Protein AF-A0A536EVM2-F1 (afdb_monomer_lite)

Secondary structure (DSSP, 8-state):
-----PPPTTS---EEEEE--SSSTTTT-EEEEETTT--EEEEE-TTEEEE--STTEEEEEEEETTEEEEEEEEGGGPPP-S-HHHHHHHHHHHT--EE-SSPPSEEEEEETTPPSEEEE----TT--SS-EEEEEEPPTT-SBSEEEEEEETTTTEEEEEE-TTSBTTS-TTT-EEEEEEE-TTT--EEEEEETEEEEEE-TTSSSEEEE-

Structure (mmCIF, N/CA/C/O backbone):
data_AF-A0A536EVM2-F1
#
_entry.id   AF-A0A536EVM2-F1
#
loop_
_atom_site.group_PDB
_atom_site.id
_atom_site.type_symbol
_atom_site.label_atom_id
_atom_site.label_alt_id
_atom_site.label_comp_id
_atom_site.label_asym_id
_atom_site.label_entity_id
_atom_site.label_seq_id
_atom_site.pdbx_PDB_ins_code
_atom_site.Cartn_x
_atom_site.Cartn_y
_atom_site.Cartn_z
_atom_site.occupancy
_atom_site.B_iso_or_equiv
_atom_site.auth_seq_id
_atom_site.auth_comp_id
_atom_site.auth_asym_id
_atom_site.auth_atom_id
_atom_site.pdbx_PDB_model_num
ATOM 1 N N . MET A 1 1 ? -5.312 -15.411 -2.706 1.00 24.20 1 MET A N 1
ATOM 2 C CA . MET A 1 1 ? -4.404 -14.513 -3.449 1.00 24.20 1 MET A CA 1
ATOM 3 C C . MET A 1 1 ? -5.264 -13.651 -4.355 1.00 24.20 1 MET A C 1
ATOM 5 O O . MET A 1 1 ? -6.002 -14.240 -5.141 1.00 24.20 1 MET A O 1
ATOM 9 N N . PRO A 1 2 ? -5.257 -12.314 -4.229 1.00 27.75 2 PRO A N 1
ATOM 10 C CA . PRO A 1 2 ? -5.907 -11.474 -5.228 1.00 27.75 2 PRO A CA 1
ATOM 11 C C . PRO A 1 2 ? -5.205 -11.694 -6.574 1.00 27.75 2 PRO A C 1
ATOM 13 O O . PRO A 1 2 ? -4.022 -12.038 -6.609 1.00 27.75 2 PRO A O 1
ATOM 16 N N . ARG A 1 3 ? -5.943 -11.590 -7.682 1.00 31.44 3 ARG A N 1
ATOM 17 C CA . ARG A 1 3 ? -5.390 -11.760 -9.031 1.00 31.44 3 ARG A CA 1
ATOM 18 C C . ARG A 1 3 ? -4.362 -10.656 -9.265 1.00 31.44 3 ARG A C 1
ATOM 20 O O . ARG A 1 3 ? -4.726 -9.505 -9.444 1.00 31.44 3 ARG A O 1
ATOM 27 N N . THR A 1 4 ? -3.086 -11.015 -9.226 1.00 45.38 4 THR A N 1
ATOM 28 C CA . THR A 1 4 ? -1.973 -10.075 -9.368 1.00 45.38 4 THR A CA 1
ATOM 29 C C . THR A 1 4 ? -1.560 -9.860 -10.814 1.00 45.38 4 THR A C 1
ATOM 31 O O . THR A 1 4 ? -0.578 -9.180 -11.030 1.00 45.38 4 THR A O 1
ATOM 34 N N . THR A 1 5 ? -2.219 -10.419 -11.829 1.00 49.16 5 THR A N 1
ATOM 35 C CA . THR A 1 5 ? -1.757 -10.238 -13.213 1.00 49.16 5 THR A CA 1
ATOM 36 C C . THR A 1 5 ? -2.245 -8.892 -13.755 1.00 49.16 5 THR A C 1
ATOM 38 O O . THR A 1 5 ? -3.433 -8.795 -14.067 1.00 49.16 5 THR A O 1
ATOM 41 N N . PRO A 1 6 ? -1.391 -7.854 -13.887 1.00 52.47 6 PRO A N 1
ATOM 42 C CA . PRO A 1 6 ? -1.766 -6.687 -14.668 1.00 52.47 6 PRO A CA 1
ATOM 43 C C . PRO A 1 6 ? -2.029 -7.145 -16.102 1.00 52.47 6 PRO A C 1
ATOM 45 O O . PRO A 1 6 ? -1.232 -7.879 -16.694 1.00 52.47 6 PRO A O 1
ATOM 48 N N . VAL A 1 7 ? -3.184 -6.759 -16.629 1.00 50.16 7 VAL A N 1
ATOM 49 C CA . VAL A 1 7 ? -3.554 -7.007 -18.020 1.00 50.16 7 VAL A CA 1
ATOM 50 C C . VAL A 1 7 ? -3.157 -5.764 -18.800 1.00 50.16 7 VAL A C 1
ATOM 52 O O . VAL A 1 7 ? -3.597 -4.667 -18.465 1.00 50.16 7 VAL A O 1
ATOM 55 N N . ASP A 1 8 ? -2.309 -5.935 -19.813 1.00 57.41 8 ASP A N 1
ATOM 56 C CA . ASP A 1 8 ? -2.056 -4.898 -20.810 1.00 57.41 8 ASP A CA 1
ATOM 57 C C . ASP A 1 8 ? -3.400 -4.478 -21.438 1.00 57.41 8 ASP A C 1
ATOM 59 O O . ASP A 1 8 ? -4.085 -5.336 -22.004 1.00 57.41 8 ASP A O 1
ATOM 63 N N . PRO A 1 9 ? -3.799 -3.196 -21.377 1.00 49.09 9 PRO A N 1
ATOM 64 C CA . PRO A 1 9 ? -5.056 -2.734 -21.955 1.00 49.09 9 PRO A CA 1
ATOM 65 C C . PRO A 1 9 ? -5.056 -2.856 -23.489 1.00 49.09 9 PRO A C 1
ATOM 67 O O . PRO A 1 9 ? -6.119 -2.839 -24.106 1.00 49.09 9 PRO A O 1
ATOM 70 N N . THR A 1 10 ? -3.883 -3.040 -24.109 1.00 53.16 10 THR A N 1
ATOM 71 C CA . THR A 1 10 ? -3.726 -3.337 -25.540 1.00 53.16 10 THR A CA 1
ATOM 72 C C . THR A 1 10 ? -3.745 -4.838 -25.864 1.00 53.16 10 THR A C 1
ATOM 74 O O . THR A 1 10 ? -3.869 -5.205 -27.031 1.00 53.16 10 THR A O 1
ATOM 77 N N . GLY A 1 11 ? -3.647 -5.713 -24.854 1.00 58.91 11 GLY A N 1
ATOM 78 C CA . GLY A 1 11 ? -3.666 -7.172 -24.998 1.00 58.91 11 GLY A CA 1
ATOM 79 C C . GLY A 1 11 ? -2.405 -7.807 -25.603 1.00 58.91 11 GLY A C 1
ATOM 80 O O . GLY A 1 11 ? -2.424 -9.007 -25.873 1.00 58.91 11 GLY A O 1
ATOM 81 N N . ASN A 1 12 ? -1.322 -7.048 -25.818 1.00 64.19 12 ASN A N 1
ATOM 82 C CA . ASN A 1 12 ? -0.149 -7.506 -26.576 1.00 64.19 12 ASN A CA 1
ATOM 83 C C . ASN A 1 12 ? 1.064 -7.904 -25.717 1.00 64.19 12 ASN A C 1
ATOM 85 O O . ASN A 1 12 ? 1.911 -8.661 -26.194 1.00 64.19 12 ASN A O 1
ATOM 89 N N . ARG A 1 13 ? 1.171 -7.438 -24.468 1.00 73.88 13 ARG A N 1
ATOM 90 C CA . ARG A 1 13 ? 2.212 -7.855 -23.511 1.00 73.88 13 ARG A CA 1
ATOM 91 C C . ARG A 1 13 ? 1.618 -8.663 -22.366 1.00 73.88 13 ARG A C 1
ATOM 93 O O . ARG A 1 13 ? 0.641 -8.272 -21.731 1.00 73.88 13 ARG A O 1
ATOM 100 N N . LEU A 1 14 ? 2.259 -9.792 -22.072 1.00 81.00 14 LEU A N 1
ATOM 101 C CA . LEU A 1 14 ? 1.994 -10.581 -20.874 1.00 81.00 14 LEU A CA 1
ATOM 102 C C . LEU A 1 14 ? 3.044 -10.253 -19.820 1.00 81.00 14 LEU A C 1
ATOM 104 O O . LEU A 1 14 ? 4.237 -10.222 -20.119 1.00 81.00 14 LEU A O 1
ATOM 108 N N . PHE A 1 15 ? 2.606 -10.076 -18.578 1.00 83.81 15 PHE A N 1
ATOM 109 C CA . PHE A 1 15 ? 3.492 -9.788 -17.456 1.00 83.81 15 PHE A CA 1
ATOM 110 C C . PHE A 1 15 ? 3.462 -10.909 -16.422 1.00 83.81 15 PHE A C 1
ATOM 112 O O . PHE A 1 15 ? 2.472 -11.636 -16.290 1.00 83.81 15 PHE A O 1
ATOM 119 N N . ARG A 1 16 ? 4.555 -11.074 -15.677 1.00 86.19 16 ARG A N 1
ATOM 120 C CA . ARG A 1 16 ? 4.623 -11.997 -14.538 1.00 86.19 16 ARG A CA 1
ATOM 121 C C . ARG A 1 16 ? 5.216 -11.306 -13.322 1.00 86.19 16 ARG A C 1
ATOM 123 O O . ARG A 1 16 ? 6.192 -10.572 -13.440 1.00 86.19 16 ARG A O 1
ATOM 130 N N . TRP A 1 17 ? 4.652 -11.595 -12.153 1.00 88.19 17 TRP A N 1
ATOM 131 C CA . TRP A 1 17 ? 5.298 -11.261 -10.891 1.00 88.19 17 TRP A CA 1
ATOM 132 C C . TRP A 1 17 ? 6.259 -12.369 -10.487 1.00 88.19 17 TRP A C 1
ATOM 134 O O . TRP A 1 17 ? 5.895 -13.547 -10.509 1.00 88.19 17 TRP A O 1
ATOM 144 N N . ARG A 1 18 ? 7.469 -11.995 -10.075 1.00 89.19 18 ARG A N 1
ATOM 145 C CA . ARG A 1 18 ? 8.487 -12.930 -9.598 1.00 89.19 18 ARG A CA 1
ATOM 146 C C . ARG A 1 18 ? 9.149 -12.414 -8.331 1.00 89.19 18 ARG A C 1
ATOM 148 O O . ARG A 1 18 ? 9.599 -11.278 -8.275 1.00 89.19 18 ARG A O 1
ATOM 155 N N . PHE A 1 19 ? 9.274 -13.276 -7.327 1.00 89.94 19 PHE A N 1
ATOM 156 C CA . PHE A 1 19 ? 10.126 -12.999 -6.174 1.00 89.94 19 PHE A CA 1
ATOM 157 C C . PHE A 1 19 ? 11.589 -13.312 -6.511 1.00 89.94 19 PHE A C 1
ATOM 159 O O . PHE A 1 19 ? 11.898 -14.401 -7.001 1.00 89.94 19 PHE A O 1
ATOM 166 N N . SER A 1 20 ? 12.498 -12.374 -6.250 1.00 89.38 20 SER A N 1
ATOM 167 C CA . SER A 1 20 ? 13.919 -12.504 -6.594 1.00 89.38 20 SER A CA 1
ATOM 168 C C . SER A 1 20 ? 14.711 -13.443 -5.672 1.00 89.38 20 SER A C 1
ATOM 170 O O . SER A 1 20 ? 15.848 -13.791 -5.987 1.00 89.38 20 SER A O 1
ATOM 172 N N . GLY A 1 21 ? 14.116 -13.893 -4.562 1.00 88.56 21 GLY A N 1
ATOM 173 C CA . GLY A 1 21 ? 14.746 -14.792 -3.593 1.00 88.56 21 GLY A CA 1
ATOM 174 C C . GLY A 1 21 ? 15.403 -14.064 -2.416 1.00 88.56 21 GLY A C 1
ATOM 175 O O . GLY A 1 21 ? 15.375 -12.844 -2.315 1.00 88.56 21 GLY A O 1
ATOM 176 N N . ALA A 1 22 ? 15.998 -14.829 -1.497 1.00 87.75 22 ALA A N 1
ATOM 177 C CA . ALA A 1 22 ? 16.531 -14.329 -0.219 1.00 87.75 22 ALA A CA 1
ATOM 178 C C . ALA A 1 22 ? 18.061 -14.110 -0.201 1.00 87.75 22 ALA A C 1
ATOM 180 O O . ALA A 1 22 ? 18.635 -13.816 0.848 1.00 87.75 22 ALA A O 1
ATOM 181 N N . LYS A 1 23 ? 18.747 -14.312 -1.334 1.00 86.75 23 LYS A N 1
ATOM 182 C CA . LYS A 1 23 ? 20.211 -14.205 -1.454 1.00 86.75 23 LYS A CA 1
ATOM 183 C C . LYS A 1 23 ? 20.601 -13.449 -2.721 1.00 86.75 23 LYS A C 1
ATOM 185 O O . LYS A 1 23 ? 19.897 -13.526 -3.721 1.00 86.75 23 LYS A O 1
ATOM 190 N N . GLY A 1 24 ? 21.750 -12.780 -2.676 1.00 89.31 24 GLY A N 1
ATOM 191 C CA . GLY A 1 24 ? 22.296 -12.022 -3.802 1.00 89.31 24 GLY A CA 1
ATOM 192 C C . GLY A 1 24 ? 21.910 -10.537 -3.794 1.00 89.31 24 GLY A C 1
ATOM 193 O O . GLY A 1 24 ? 21.119 -10.103 -2.948 1.00 89.31 24 GLY A O 1
ATOM 194 N N . PRO A 1 25 ? 22.477 -9.755 -4.727 1.00 85.00 25 PRO A N 1
ATOM 195 C CA . PRO A 1 25 ? 22.387 -8.292 -4.724 1.00 85.00 25 PRO A CA 1
ATOM 196 C C . PRO A 1 25 ? 20.951 -7.773 -4.871 1.00 85.00 25 PRO A C 1
ATOM 198 O O . PRO A 1 25 ? 20.563 -6.806 -4.216 1.00 85.00 25 PRO A O 1
ATOM 201 N N . VAL A 1 26 ? 20.126 -8.478 -5.647 1.00 89.81 26 VAL A N 1
ATOM 202 C CA . VAL A 1 26 ? 18.722 -8.130 -5.922 1.00 89.81 26 VAL A CA 1
ATOM 203 C C . VAL A 1 26 ? 17.721 -8.874 -5.035 1.00 89.81 26 VAL A C 1
ATOM 205 O O . VAL A 1 26 ? 16.545 -8.948 -5.377 1.00 89.81 26 VAL A O 1
ATOM 208 N N . SER A 1 27 ? 18.163 -9.468 -3.923 1.00 89.12 27 SER A N 1
ATOM 209 C CA . SER A 1 27 ? 17.291 -10.228 -3.016 1.00 89.12 27 SER A CA 1
ATOM 210 C C . SER A 1 27 ? 16.166 -9.386 -2.403 1.00 89.12 27 SER A C 1
ATOM 212 O O . SER A 1 27 ? 16.278 -8.167 -2.270 1.00 89.12 27 SER A O 1
ATOM 214 N N . TYR A 1 28 ? 15.089 -10.070 -2.013 1.00 87.31 28 TYR A N 1
ATOM 215 C CA . TYR A 1 28 ? 13.889 -9.520 -1.375 1.00 87.31 28 TYR A CA 1
ATOM 216 C C . TYR A 1 28 ? 13.100 -8.520 -2.227 1.00 87.31 28 TYR A C 1
ATOM 218 O O . TYR A 1 28 ? 12.371 -7.690 -1.687 1.00 87.31 28 TYR A O 1
ATOM 226 N N . LEU A 1 29 ? 13.216 -8.619 -3.552 1.00 91.69 29 LEU A N 1
ATOM 227 C CA . LEU A 1 29 ? 12.418 -7.838 -4.487 1.00 91.69 29 LEU A CA 1
ATOM 228 C C . LEU A 1 29 ? 11.272 -8.675 -5.052 1.00 91.69 29 LEU A C 1
ATOM 230 O O . LEU A 1 29 ? 11.437 -9.858 -5.366 1.00 91.69 29 LEU A O 1
ATOM 234 N N . VAL A 1 30 ? 10.121 -8.035 -5.235 1.00 91.06 30 VAL A N 1
ATOM 235 C CA . VAL A 1 30 ? 9.031 -8.551 -6.067 1.00 91.06 30 VAL A CA 1
ATOM 236 C C . VAL A 1 30 ? 9.074 -7.800 -7.392 1.00 91.06 30 VAL A C 1
ATOM 238 O O . VAL A 1 30 ? 8.905 -6.586 -7.424 1.00 91.06 30 VAL A O 1
ATOM 241 N N . LEU A 1 31 ? 9.352 -8.512 -8.477 1.00 91.69 31 LEU A N 1
ATOM 242 C CA . LEU A 1 31 ? 9.599 -7.958 -9.804 1.00 91.69 31 LEU A CA 1
ATOM 243 C C . LEU A 1 31 ? 8.370 -8.143 -10.686 1.00 91.69 31 LEU A C 1
ATOM 245 O O . LEU A 1 31 ? 7.809 -9.238 -10.702 1.00 91.69 31 LEU A O 1
ATOM 249 N N . LEU A 1 32 ? 8.003 -7.119 -11.449 1.00 91.56 32 LEU A N 1
ATOM 250 C CA . LEU A 1 32 ? 7.132 -7.251 -12.610 1.00 91.56 32 LEU A CA 1
ATOM 251 C C . LEU A 1 32 ? 8.016 -7.386 -13.850 1.00 91.56 32 LEU A C 1
ATOM 253 O O . LEU A 1 32 ? 8.766 -6.470 -14.198 1.00 91.56 32 LEU A O 1
ATOM 257 N N . GLU A 1 33 ? 7.922 -8.533 -14.506 1.00 91.12 33 GLU A N 1
ATOM 258 C CA . GLU A 1 33 ? 8.693 -8.852 -15.703 1.00 91.12 33 GLU A CA 1
ATOM 259 C C . GLU A 1 33 ? 7.777 -8.944 -16.919 1.00 91.12 33 GLU A C 1
ATOM 261 O O . GLU A 1 33 ? 6.661 -9.466 -16.838 1.00 91.12 33 GLU A O 1
ATOM 266 N N . ASP A 1 34 ? 8.275 -8.479 -18.059 1.00 89.31 34 ASP A N 1
ATOM 267 C CA . ASP A 1 34 ? 7.713 -8.814 -19.363 1.00 89.31 34 ASP A CA 1
ATOM 268 C C . ASP A 1 34 ? 7.980 -10.294 -19.657 1.00 89.31 34 ASP A C 1
ATOM 270 O O . ASP A 1 34 ? 9.129 -10.727 -19.659 1.00 89.31 34 ASP A O 1
ATOM 274 N N . GLN A 1 35 ? 6.944 -11.092 -19.913 1.00 86.69 35 GLN A N 1
ATOM 275 C CA . GLN A 1 35 ? 7.122 -12.522 -20.176 1.00 86.69 35 GLN A CA 1
ATOM 276 C C . GLN A 1 35 ? 7.848 -12.809 -21.495 1.00 86.69 35 GLN A C 1
ATOM 278 O O . GLN A 1 35 ? 8.456 -13.867 -21.623 1.00 86.69 35 GLN A O 1
ATOM 283 N N . SER A 1 36 ? 7.776 -11.906 -22.477 1.00 86.25 36 SER A N 1
ATOM 284 C CA . SER A 1 36 ? 8.365 -12.119 -23.804 1.00 86.25 36 SER A CA 1
ATOM 285 C C . SER A 1 36 ? 9.874 -11.875 -23.827 1.00 86.25 36 SER A C 1
ATOM 287 O O . SER A 1 36 ? 10.609 -12.622 -24.469 1.00 86.25 36 SER A O 1
ATOM 289 N N . SER A 1 37 ? 10.336 -10.842 -23.120 1.00 88.81 37 SER A N 1
ATOM 290 C CA . SER A 1 37 ? 11.749 -10.446 -23.063 1.00 88.81 37 SER A CA 1
ATOM 291 C C . SER A 1 37 ? 12.439 -10.836 -21.757 1.00 88.81 37 SER A C 1
ATOM 293 O O . SER A 1 37 ? 13.653 -10.702 -21.651 1.00 88.81 37 SER A O 1
ATOM 295 N N . GLU A 1 38 ? 11.673 -11.277 -20.756 1.00 88.31 38 GLU A N 1
ATOM 296 C CA . GLU A 1 38 ? 12.102 -11.486 -19.366 1.00 88.31 38 GLU A CA 1
ATOM 297 C C . GLU A 1 38 ? 12.688 -10.237 -18.686 1.00 88.31 38 GLU A C 1
ATOM 299 O O . GLU A 1 38 ? 13.244 -10.320 -17.590 1.00 88.31 38 GLU A O 1
ATOM 304 N N . ALA A 1 39 ? 12.537 -9.062 -19.301 1.00 91.31 39 ALA A N 1
ATOM 305 C CA . ALA A 1 39 ? 13.027 -7.811 -18.752 1.00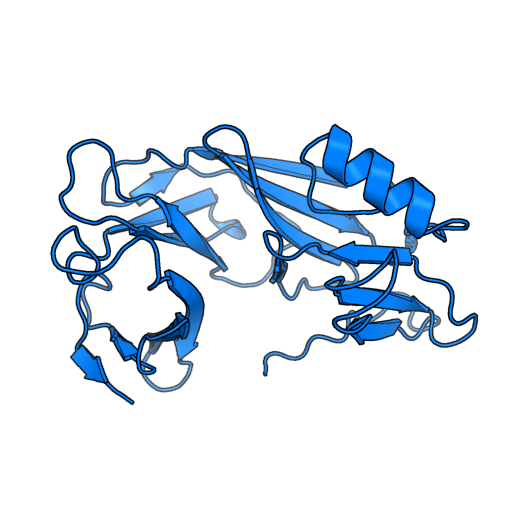 91.31 39 ALA A CA 1
ATOM 306 C C . ALA A 1 39 ? 12.218 -7.413 -17.512 1.00 91.31 39 ALA A C 1
ATOM 308 O O . ALA A 1 39 ? 10.985 -7.364 -17.548 1.00 91.31 39 ALA A O 1
ATOM 309 N N . ALA A 1 40 ? 12.914 -7.066 -16.429 1.00 93.50 40 ALA A N 1
ATOM 310 C CA . ALA A 1 40 ? 12.291 -6.437 -15.274 1.00 93.50 40 ALA A CA 1
ATOM 311 C C . ALA A 1 40 ? 11.922 -4.992 -15.620 1.00 93.50 40 ALA A C 1
ATOM 313 O O . ALA A 1 40 ? 12.772 -4.209 -16.037 1.00 93.50 40 ALA A O 1
ATOM 314 N N . LEU A 1 41 ? 10.653 -4.639 -15.448 1.00 93.62 41 LEU A N 1
ATOM 315 C CA . LEU A 1 41 ? 10.127 -3.305 -15.762 1.00 93.62 41 LEU A CA 1
ATOM 316 C C . LEU A 1 41 ? 9.844 -2.486 -14.499 1.00 93.62 41 LEU A C 1
ATOM 318 O O . LEU A 1 41 ? 9.771 -1.256 -14.515 1.00 93.62 41 LEU A O 1
ATOM 322 N N . TYR A 1 42 ? 9.633 -3.198 -13.397 1.00 93.69 42 TYR A N 1
ATOM 323 C CA . TYR A 1 42 ? 9.215 -2.639 -12.128 1.00 93.69 42 TYR A CA 1
ATOM 324 C C . TYR A 1 42 ? 9.622 -3.581 -11.004 1.00 93.69 42 TYR A C 1
ATOM 326 O O . TYR A 1 42 ? 9.586 -4.802 -11.172 1.00 93.69 42 TYR A O 1
ATOM 334 N N . ALA A 1 43 ? 9.982 -3.039 -9.849 1.00 93.50 43 ALA A N 1
ATOM 335 C CA . ALA A 1 43 ? 10.281 -3.837 -8.676 1.00 93.50 43 ALA A CA 1
ATOM 336 C C . ALA A 1 43 ? 9.813 -3.159 -7.387 1.00 93.50 43 ALA A C 1
ATOM 338 O O . ALA A 1 43 ? 9.864 -1.941 -7.247 1.00 93.50 43 ALA A O 1
ATOM 339 N N . LEU A 1 44 ? 9.361 -3.973 -6.441 1.00 92.62 44 LEU A N 1
ATOM 340 C CA . LEU A 1 44 ? 8.927 -3.562 -5.112 1.00 92.62 44 LEU A CA 1
ATOM 341 C C . LEU A 1 44 ? 9.904 -4.103 -4.073 1.00 92.62 44 LEU A C 1
ATOM 343 O O . LEU A 1 44 ? 10.188 -5.305 -4.049 1.00 92.62 44 LEU A O 1
ATOM 347 N N . ALA A 1 45 ? 10.389 -3.223 -3.203 1.00 89.62 45 ALA A N 1
ATOM 348 C CA . ALA A 1 45 ? 11.075 -3.599 -1.975 1.00 89.62 45 ALA A CA 1
ATOM 349 C C . ALA A 1 45 ? 10.068 -3.962 -0.865 1.00 89.62 45 ALA A C 1
ATOM 351 O O . ALA A 1 45 ? 8.880 -3.670 -0.958 1.00 89.62 45 ALA A O 1
ATOM 352 N N . TYR A 1 46 ? 10.559 -4.559 0.223 1.00 71.44 46 TYR A N 1
ATOM 353 C CA . TYR A 1 46 ? 9.759 -5.145 1.314 1.00 71.44 46 TYR A CA 1
ATOM 354 C C . TYR A 1 46 ? 8.801 -4.193 2.062 1.00 71.44 46 TYR A C 1
ATOM 356 O O . TYR A 1 46 ? 7.980 -4.665 2.842 1.00 71.44 46 TYR A O 1
ATOM 364 N N . VAL A 1 47 ? 8.906 -2.876 1.858 1.00 77.56 47 VAL A N 1
ATOM 365 C CA . VAL A 1 47 ? 8.019 -1.859 2.464 1.00 77.56 47 VAL A CA 1
ATOM 366 C C . VAL A 1 47 ? 7.044 -1.236 1.465 1.00 77.56 47 VAL A C 1
ATOM 368 O O . VAL A 1 47 ? 6.404 -0.229 1.772 1.00 77.56 47 VAL A O 1
ATOM 371 N N . ALA A 1 48 ? 6.965 -1.801 0.261 1.00 85.06 48 ALA A N 1
ATOM 372 C CA . ALA A 1 48 ? 6.001 -1.418 -0.747 1.00 85.06 48 ALA A CA 1
ATOM 373 C C . ALA A 1 48 ? 5.139 -2.605 -1.143 1.00 85.06 48 ALA A C 1
ATOM 375 O O . ALA A 1 48 ? 5.566 -3.759 -1.184 1.00 85.06 48 ALA A O 1
ATOM 376 N N . TRP A 1 49 ? 3.914 -2.277 -1.496 1.00 80.38 49 TRP A N 1
ATOM 377 C CA . TRP A 1 49 ? 2.920 -3.216 -1.959 1.00 80.38 49 TRP A CA 1
ATOM 378 C C . TRP A 1 49 ? 2.302 -2.662 -3.228 1.00 80.38 49 TRP A C 1
ATOM 380 O O . TRP A 1 49 ? 2.298 -1.452 -3.451 1.00 80.38 49 TRP A O 1
ATOM 390 N N . SER A 1 50 ? 1.752 -3.547 -4.050 1.00 79.81 50 SER A N 1
ATOM 391 C CA . SER A 1 50 ? 0.955 -3.137 -5.194 1.00 79.81 50 SER A CA 1
ATOM 392 C C . SER A 1 50 ? -0.471 -3.639 -5.058 1.00 79.81 50 SER A C 1
ATOM 394 O O . SER A 1 50 ? -0.719 -4.758 -4.607 1.00 79.81 50 SER A O 1
ATOM 396 N N . LEU A 1 51 ? -1.395 -2.757 -5.414 1.00 70.25 51 LEU A N 1
ATOM 397 C CA . LEU A 1 51 ? -2.825 -2.994 -5.440 1.00 70.25 51 LEU A CA 1
ATOM 398 C C . LEU A 1 51 ? -3.223 -3.416 -6.855 1.00 70.25 51 LEU A C 1
ATOM 400 O O . LEU A 1 51 ? -2.605 -2.959 -7.825 1.00 70.25 51 LEU A O 1
ATOM 404 N N . PRO A 1 52 ? -4.253 -4.263 -6.999 1.00 55.06 52 PRO A N 1
ATOM 405 C CA . PRO A 1 52 ? -4.876 -4.449 -8.296 1.00 55.06 52 PRO A CA 1
ATOM 406 C C . PRO A 1 52 ? -5.394 -3.089 -8.778 1.00 55.06 52 PRO A C 1
ATOM 408 O O . PRO A 1 52 ? -6.126 -2.409 -8.068 1.00 55.06 52 PRO A O 1
ATOM 411 N N . ALA A 1 53 ? -4.979 -2.671 -9.970 1.00 61.81 53 ALA A N 1
ATOM 412 C CA . ALA A 1 53 ? -5.602 -1.550 -10.655 1.00 61.81 53 ALA A CA 1
ATOM 413 C C . ALA A 1 53 ? -6.355 -2.081 -11.871 1.00 61.81 53 ALA A C 1
ATOM 415 O O . ALA A 1 53 ? -5.989 -3.096 -12.472 1.00 61.81 53 ALA A O 1
ATOM 416 N N . THR A 1 54 ? -7.421 -1.389 -12.234 1.00 64.75 54 THR A N 1
ATOM 417 C CA . THR A 1 54 ? -8.145 -1.643 -13.475 1.00 64.75 54 THR A CA 1
ATOM 418 C C . THR A 1 54 ? -7.404 -1.030 -14.663 1.00 64.75 54 THR A C 1
ATOM 420 O O . THR A 1 54 ? -6.586 -0.135 -14.491 1.00 64.75 54 THR A O 1
ATOM 423 N N . ASP A 1 55 ? -7.685 -1.513 -15.873 1.00 69.81 55 ASP A N 1
ATOM 424 C CA . ASP A 1 55 ? -7.323 -0.843 -17.132 1.00 69.81 55 ASP A CA 1
ATOM 425 C C . ASP A 1 55 ? -5.822 -0.604 -17.397 1.00 69.81 55 ASP A C 1
ATOM 427 O O . ASP A 1 55 ? -5.457 0.382 -18.031 1.00 69.81 55 ASP A O 1
ATOM 431 N N . GLY A 1 56 ? -4.936 -1.509 -16.969 1.00 79.44 56 GLY A N 1
ATOM 432 C CA . GLY A 1 56 ? -3.519 -1.420 -17.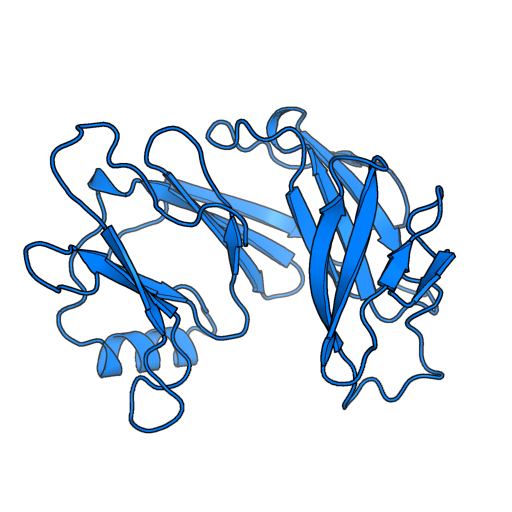347 1.00 79.44 56 GLY A CA 1
ATOM 433 C C . GLY A 1 56 ? -2.662 -0.501 -16.492 1.00 79.44 56 GLY A C 1
ATOM 434 O O . GLY A 1 56 ? -1.538 -0.183 -16.876 1.00 79.44 56 GLY A O 1
ATOM 435 N N . TYR A 1 57 ? -3.164 -0.087 -15.334 1.00 83.44 57 TYR A N 1
ATOM 436 C CA . TYR A 1 57 ? -2.383 0.670 -14.369 1.00 83.44 57 TYR A CA 1
ATOM 437 C C . TYR A 1 57 ? -1.778 -0.244 -13.302 1.00 83.44 57 TYR A C 1
ATOM 439 O O . TYR A 1 57 ? -2.250 -1.347 -13.024 1.00 83.44 57 TYR A O 1
ATOM 447 N N . LEU A 1 58 ? -0.706 0.238 -12.689 1.00 85.81 58 LEU A N 1
ATOM 448 C CA . LEU A 1 58 ? -0.088 -0.339 -11.516 1.00 85.81 58 LEU A CA 1
ATOM 449 C C . LEU A 1 58 ? -0.136 0.697 -10.406 1.00 85.81 58 LEU A C 1
ATOM 451 O O . LEU A 1 58 ? 0.480 1.758 -10.509 1.00 85.81 58 LEU A O 1
ATOM 455 N N . VAL A 1 59 ? -0.852 0.374 -9.338 1.00 85.69 59 VAL A N 1
ATOM 456 C CA . VAL A 1 59 ? -0.941 1.228 -8.158 1.00 85.69 59 VAL A CA 1
ATOM 457 C C . VAL A 1 59 ? -0.053 0.608 -7.097 1.00 85.69 59 VAL A C 1
ATOM 459 O O . VAL A 1 59 ? -0.197 -0.568 -6.763 1.00 85.69 59 VAL A O 1
ATOM 462 N N . SER A 1 60 ? 0.910 1.372 -6.599 1.00 88.25 60 SER A N 1
ATOM 463 C CA . SER A 1 60 ? 1.768 0.959 -5.493 1.00 88.25 60 SER A CA 1
ATOM 464 C C . SER A 1 60 ? 1.550 1.849 -4.295 1.00 88.25 60 SER A C 1
ATOM 466 O O . SER A 1 60 ? 1.378 3.053 -4.451 1.00 88.25 60 SER A O 1
ATOM 468 N N . TYR A 1 61 ? 1.578 1.255 -3.110 1.00 86.50 61 TYR A N 1
ATOM 469 C CA . TYR A 1 61 ? 1.526 1.980 -1.856 1.00 86.50 61 TYR A CA 1
ATOM 470 C C . TYR A 1 61 ? 2.742 1.650 -1.004 1.00 86.50 61 TYR A C 1
ATOM 472 O O . TYR A 1 61 ? 3.215 0.511 -0.960 1.00 86.50 61 TYR A O 1
ATOM 480 N N . PHE A 1 62 ? 3.241 2.661 -0.312 1.00 88.25 62 PHE A N 1
ATOM 481 C CA . PHE A 1 62 ? 4.300 2.521 0.673 1.00 88.25 62 PHE A CA 1
ATOM 482 C C . PHE A 1 62 ? 4.274 3.700 1.632 1.00 88.25 62 PHE A C 1
ATOM 484 O O . PHE A 1 62 ? 3.680 4.746 1.368 1.00 88.25 62 PHE A O 1
ATOM 491 N N . ARG A 1 63 ? 4.957 3.539 2.758 1.00 87.00 63 ARG A N 1
ATOM 492 C CA . ARG A 1 63 ? 5.089 4.600 3.744 1.00 87.00 63 ARG A CA 1
ATOM 493 C C . ARG A 1 63 ? 6.404 5.346 3.559 1.00 87.00 63 ARG A C 1
ATOM 495 O O . ARG A 1 63 ? 7.463 4.727 3.484 1.00 87.00 63 ARG A O 1
ATOM 502 N N . ALA A 1 64 ? 6.344 6.674 3.531 1.00 84.88 64 ALA A N 1
ATOM 503 C CA . ALA A 1 64 ? 7.523 7.526 3.467 1.00 84.88 64 ALA A CA 1
ATOM 504 C C . ALA A 1 64 ? 7.264 8.879 4.139 1.00 84.88 64 ALA A C 1
ATOM 506 O O . ALA A 1 64 ? 6.278 9.548 3.847 1.00 84.88 64 ALA A O 1
ATOM 507 N N . ASN A 1 65 ? 8.192 9.310 4.999 1.00 84.19 65 ASN A N 1
ATOM 508 C CA . ASN A 1 65 ? 8.243 10.667 5.560 1.00 84.19 65 ASN A CA 1
ATOM 509 C C . ASN A 1 65 ? 6.951 11.148 6.260 1.00 84.19 65 ASN A C 1
ATOM 511 O O . ASN A 1 65 ? 6.598 12.315 6.123 1.00 84.19 65 ASN A O 1
ATOM 515 N N . GLY A 1 66 ? 6.251 10.276 6.996 1.00 86.19 66 GLY A N 1
ATOM 516 C CA . GLY A 1 66 ? 4.989 10.637 7.665 1.00 86.19 66 GLY A CA 1
ATOM 517 C C . GLY A 1 66 ? 3.758 10.585 6.750 1.00 86.19 66 GLY A C 1
ATOM 518 O O . GLY A 1 66 ? 2.724 11.184 7.035 1.00 86.19 66 GLY A O 1
ATOM 519 N N . PHE A 1 67 ? 3.877 9.917 5.602 1.00 90.38 67 PHE A N 1
ATOM 520 C CA . PHE A 1 67 ? 2.786 9.768 4.652 1.00 90.38 67 PHE A CA 1
ATOM 521 C C . PHE A 1 67 ? 2.645 8.325 4.193 1.00 90.38 67 PHE A C 1
ATOM 523 O O . PHE A 1 67 ? 3.633 7.629 3.937 1.00 90.38 67 PHE A O 1
ATOM 530 N N . LEU A 1 68 ? 1.397 7.919 3.993 1.00 89.62 68 LEU A N 1
ATOM 531 C CA . LEU A 1 68 ? 1.039 6.835 3.096 1.00 89.62 68 LEU A CA 1
ATOM 532 C C . LEU A 1 68 ? 1.076 7.405 1.676 1.00 89.62 68 LEU A C 1
ATOM 534 O O . LEU A 1 68 ? 0.261 8.250 1.308 1.00 89.62 68 LEU A O 1
ATOM 538 N N . THR A 1 69 ? 2.082 7.004 0.906 1.00 90.69 69 THR A N 1
ATOM 539 C CA . THR A 1 69 ? 2.283 7.446 -0.475 1.00 90.69 69 THR A CA 1
ATOM 540 C C . THR A 1 69 ? 1.710 6.406 -1.420 1.00 90.69 69 THR A C 1
ATOM 542 O O . THR A 1 69 ? 1.967 5.213 -1.253 1.00 90.69 69 THR A O 1
ATOM 545 N N . VAL A 1 70 ? 0.959 6.868 -2.416 1.00 88.62 70 VAL A N 1
ATOM 546 C CA . VAL A 1 70 ? 0.478 6.047 -3.521 1.00 88.62 70 VAL A CA 1
ATOM 547 C C . VAL A 1 70 ? 1.022 6.573 -4.836 1.00 88.62 70 VAL A C 1
ATOM 549 O O . VAL A 1 70 ? 0.951 7.766 -5.118 1.00 88.62 70 VAL A O 1
ATOM 552 N N . GLU A 1 71 ? 1.559 5.664 -5.639 1.00 91.25 71 GLU A N 1
ATOM 553 C CA . GLU A 1 71 ? 2.090 5.941 -6.968 1.00 91.25 71 GLU A CA 1
ATOM 554 C C . GLU A 1 71 ? 1.333 5.129 -8.008 1.00 91.25 71 GLU A C 1
ATOM 556 O O . GLU A 1 71 ? 1.188 3.912 -7.869 1.00 91.25 71 GLU A O 1
ATOM 561 N N . VAL A 1 72 ? 0.885 5.801 -9.068 1.00 89.25 72 VAL A N 1
ATOM 562 C CA . VAL A 1 72 ? 0.200 5.166 -10.193 1.00 89.25 72 VAL A CA 1
ATOM 563 C C . VAL A 1 72 ? 1.089 5.212 -11.424 1.00 89.25 72 VAL A C 1
ATOM 565 O O . VAL A 1 72 ? 1.518 6.282 -11.856 1.00 89.25 72 VAL A O 1
ATOM 568 N N . HIS A 1 73 ? 1.343 4.045 -12.001 1.00 90.06 73 HIS A N 1
ATOM 569 C CA . HIS A 1 73 ? 2.110 3.876 -13.228 1.00 90.06 73 HIS A CA 1
ATOM 570 C C . HIS A 1 73 ? 1.225 3.261 -14.309 1.00 90.06 73 HIS A C 1
ATOM 572 O O . HIS A 1 73 ? 0.454 2.350 -14.030 1.00 90.06 73 HIS A O 1
ATOM 578 N N . ASP A 1 74 ? 1.352 3.725 -15.547 1.00 87.75 74 ASP A N 1
ATOM 579 C CA . ASP A 1 74 ? 0.792 3.025 -16.705 1.00 87.75 74 ASP A CA 1
ATOM 580 C C . ASP A 1 74 ? 1.750 1.914 -17.125 1.00 87.75 74 ASP A C 1
ATOM 582 O O . ASP A 1 74 ? 2.921 2.166 -17.428 1.00 87.75 74 ASP A O 1
ATOM 586 N N . VAL A 1 75 ? 1.243 0.682 -17.123 1.00 85.81 75 VAL A N 1
ATOM 587 C CA . VAL A 1 75 ? 2.015 -0.520 -17.437 1.00 85.81 75 VAL A CA 1
ATOM 588 C C . VAL A 1 75 ? 2.536 -0.482 -18.877 1.00 85.81 75 VAL A C 1
ATOM 590 O O . VAL A 1 75 ? 3.648 -0.949 -19.131 1.00 85.81 75 VAL A O 1
ATOM 593 N N . ALA A 1 76 ? 1.799 0.130 -19.810 1.00 84.56 76 ALA A N 1
ATOM 594 C CA . ALA A 1 76 ? 2.232 0.275 -21.199 1.00 84.56 76 ALA A CA 1
ATOM 595 C C . ALA A 1 76 ? 3.466 1.185 -21.337 1.00 84.56 76 ALA A C 1
ATOM 597 O O . ALA A 1 76 ? 4.278 0.989 -22.243 1.00 84.56 76 ALA A O 1
ATOM 598 N N . ASN A 1 77 ? 3.647 2.125 -20.404 1.00 89.00 77 ASN A N 1
ATOM 599 C CA . ASN A 1 77 ? 4.756 3.082 -20.382 1.00 89.00 77 ASN A CA 1
ATOM 600 C C . ASN A 1 77 ? 5.932 2.635 -19.498 1.00 89.00 77 ASN A C 1
ATOM 602 O O . ASN A 1 77 ? 6.873 3.407 -19.279 1.00 89.00 77 ASN A O 1
ATOM 606 N N . LEU A 1 78 ? 5.906 1.411 -18.958 1.00 90.94 78 LEU A N 1
ATOM 607 C CA . LEU A 1 78 ? 7.016 0.891 -18.166 1.00 90.94 78 LEU A CA 1
ATOM 608 C C . LEU A 1 78 ? 8.223 0.551 -19.049 1.00 90.94 78 LEU A C 1
ATOM 610 O O . LEU A 1 78 ? 8.132 -0.221 -20.009 1.00 90.94 78 LEU A O 1
ATOM 614 N N . THR A 1 79 ? 9.370 1.110 -18.671 1.00 93.19 79 THR A N 1
ATOM 615 C CA . THR A 1 79 ? 10.659 0.902 -19.336 1.00 93.19 79 THR A CA 1
ATOM 616 C C . THR A 1 79 ? 11.458 -0.176 -18.610 1.00 93.19 79 THR A C 1
ATOM 618 O O . THR A 1 79 ? 11.379 -0.289 -17.386 1.00 93.19 79 THR A O 1
ATOM 621 N N . ALA A 1 80 ? 12.246 -0.953 -19.354 1.00 95.19 80 ALA A N 1
ATOM 622 C CA . ALA A 1 80 ? 13.132 -1.956 -18.774 1.00 95.19 80 ALA A CA 1
ATOM 623 C C . ALA A 1 80 ? 14.151 -1.341 -17.799 1.00 95.19 80 ALA A C 1
ATOM 625 O O . ALA A 1 80 ? 14.623 -0.215 -17.973 1.00 95.19 80 ALA A O 1
ATOM 626 N N . ILE A 1 81 ? 14.480 -2.105 -16.761 1.00 96.19 81 ILE A N 1
ATOM 627 C CA . ILE A 1 81 ? 15.535 -1.804 -15.802 1.00 96.19 81 ILE A CA 1
ATOM 628 C C . ILE A 1 81 ? 16.772 -2.603 -16.222 1.00 96.19 81 ILE A C 1
ATOM 630 O O . ILE A 1 81 ? 16.884 -3.785 -15.906 1.00 96.19 81 ILE A O 1
ATOM 634 N N . ASP A 1 82 ? 17.696 -1.950 -16.930 1.00 91.88 82 ASP A N 1
ATOM 635 C CA . ASP A 1 82 ? 18.877 -2.613 -17.510 1.00 91.88 82 ASP A CA 1
ATOM 636 C C . ASP A 1 82 ? 19.858 -3.153 -16.451 1.00 91.88 82 ASP A C 1
ATOM 638 O O . ASP A 1 82 ? 20.499 -4.181 -16.656 1.00 91.88 82 ASP A O 1
ATOM 642 N N . ASP A 1 83 ? 19.954 -2.477 -15.301 1.00 94.50 83 ASP A N 1
ATOM 643 C CA . ASP A 1 83 ? 20.774 -2.881 -14.154 1.00 94.50 83 ASP A CA 1
ATOM 644 C C . ASP A 1 83 ? 19.947 -2.787 -12.863 1.00 94.50 83 ASP A C 1
ATOM 646 O O . ASP A 1 83 ? 19.763 -1.710 -12.282 1.00 94.50 83 ASP A O 1
ATOM 650 N N . LEU A 1 84 ? 19.408 -3.933 -12.435 1.00 93.69 84 LEU A N 1
ATOM 651 C CA . LEU A 1 84 ? 18.591 -4.048 -11.225 1.00 93.69 84 LEU A CA 1
ATOM 652 C C . LEU A 1 84 ? 19.389 -3.819 -9.938 1.00 93.69 84 LEU A C 1
ATOM 654 O O . LEU A 1 84 ? 18.816 -3.341 -8.960 1.00 93.69 84 LEU A O 1
ATOM 658 N N . GLU A 1 85 ? 20.676 -4.169 -9.903 1.00 95.38 85 GLU A N 1
ATOM 659 C CA . GLU A 1 85 ? 21.503 -3.991 -8.706 1.00 95.38 85 GLU A CA 1
ATOM 660 C C . GLU A 1 85 ? 21.777 -2.506 -8.475 1.00 95.38 85 GLU A C 1
ATOM 662 O O . GLU A 1 85 ? 21.543 -1.995 -7.374 1.00 95.38 85 GLU A O 1
ATOM 667 N N . LEU A 1 86 ? 22.171 -1.792 -9.533 1.00 95.44 86 LEU A N 1
ATOM 668 C CA . LEU A 1 86 ? 22.337 -0.346 -9.483 1.00 95.44 86 LEU A CA 1
ATOM 669 C C . LEU A 1 86 ? 21.017 0.348 -9.132 1.00 95.44 86 LEU A C 1
ATOM 671 O O . LEU A 1 86 ? 20.991 1.172 -8.217 1.00 95.44 86 LEU A O 1
ATOM 675 N N . ALA A 1 87 ? 19.916 -0.014 -9.804 1.00 94.94 87 ALA A N 1
ATOM 676 C CA . ALA A 1 87 ? 18.603 0.581 -9.555 1.00 94.94 87 ALA A CA 1
ATOM 677 C C . ALA A 1 87 ? 18.137 0.373 -8.105 1.00 94.94 87 ALA A C 1
ATOM 679 O O . ALA A 1 87 ? 17.632 1.303 -7.475 1.00 94.94 87 ALA A O 1
ATOM 680 N N . LYS A 1 88 ? 18.355 -0.824 -7.545 1.00 93.88 88 LYS A N 1
ATOM 681 C CA . LYS A 1 88 ? 18.072 -1.110 -6.135 1.00 93.88 88 LYS A CA 1
ATOM 682 C C . LYS A 1 88 ? 18.923 -0.241 -5.209 1.00 93.88 88 LYS A C 1
ATOM 684 O O . LYS A 1 88 ? 18.384 0.351 -4.280 1.00 93.88 88 LYS A O 1
ATOM 689 N N . GLY A 1 89 ? 20.223 -0.112 -5.474 1.00 94.00 89 GLY A N 1
ATOM 690 C CA . GLY A 1 89 ? 21.112 0.731 -4.670 1.00 94.00 89 GLY A CA 1
ATOM 691 C C . GLY A 1 89 ? 20.749 2.223 -4.718 1.00 94.00 89 GLY A C 1
ATOM 692 O O . GLY A 1 89 ? 20.869 2.924 -3.713 1.00 94.00 89 GLY A O 1
ATOM 693 N N . GLU A 1 90 ? 20.286 2.727 -5.864 1.00 94.00 90 GLU A N 1
ATOM 694 C CA . GLU A 1 90 ? 19.760 4.094 -6.008 1.00 94.00 90 GLU A CA 1
ATOM 695 C C . GLU A 1 90 ? 18.481 4.294 -5.189 1.00 94.00 90 GLU A C 1
ATOM 697 O O . GLU A 1 90 ? 18.365 5.266 -4.440 1.00 94.00 90 GLU A O 1
ATOM 702 N N . ALA A 1 91 ? 17.553 3.345 -5.288 1.00 91.88 91 ALA A N 1
ATOM 703 C CA . ALA A 1 91 ? 16.289 3.351 -4.567 1.00 91.88 91 ALA A CA 1
ATOM 704 C C . ALA A 1 91 ? 16.489 3.284 -3.041 1.00 91.88 91 ALA A C 1
ATOM 706 O O . ALA A 1 91 ? 15.894 4.067 -2.300 1.00 91.88 91 ALA A O 1
ATOM 707 N N . GLU A 1 92 ? 17.405 2.437 -2.562 1.00 91.31 92 GLU A N 1
ATOM 708 C CA . GLU A 1 92 ? 17.787 2.350 -1.146 1.00 91.31 92 GLU A CA 1
ATOM 709 C C . GLU A 1 92 ? 18.369 3.677 -0.630 1.00 91.31 92 GLU A C 1
ATOM 711 O O . GLU A 1 92 ? 17.970 4.157 0.435 1.00 91.31 92 GLU A O 1
ATOM 716 N N . LYS A 1 93 ? 19.260 4.321 -1.400 1.00 92.00 93 LYS A N 1
ATOM 717 C CA . LYS A 1 93 ? 19.812 5.647 -1.058 1.00 92.00 93 LYS A CA 1
ATOM 718 C C . LYS A 1 93 ? 18.728 6.723 -1.007 1.00 92.00 93 LYS A C 1
ATOM 720 O O . LYS A 1 93 ? 18.754 7.565 -0.111 1.00 92.00 93 LYS A O 1
ATOM 725 N N . ALA A 1 94 ? 17.783 6.685 -1.944 1.00 89.62 94 ALA A N 1
ATOM 726 C CA . ALA A 1 94 ? 16.640 7.593 -1.989 1.00 89.62 94 ALA A CA 1
ATOM 727 C C . ALA A 1 94 ? 15.570 7.274 -0.931 1.00 89.62 94 ALA A C 1
ATOM 729 O O . ALA A 1 94 ? 14.666 8.080 -0.723 1.00 89.62 94 ALA A O 1
ATOM 730 N N . ARG A 1 95 ? 15.673 6.117 -0.256 1.00 89.75 95 ARG A N 1
ATOM 731 C CA . ARG A 1 95 ? 14.636 5.556 0.623 1.00 89.75 95 ARG A CA 1
ATOM 732 C C . ARG A 1 95 ? 13.285 5.429 -0.088 1.00 89.75 95 ARG A C 1
ATOM 734 O O . ARG A 1 95 ? 12.240 5.672 0.510 1.00 89.75 95 ARG A O 1
ATOM 741 N N . HIS A 1 96 ? 13.327 5.050 -1.363 1.00 92.19 96 HIS A N 1
ATOM 742 C CA . HIS A 1 96 ? 12.156 4.884 -2.216 1.00 92.19 96 HIS A CA 1
ATOM 743 C C . HIS A 1 96 ? 11.972 3.400 -2.538 1.00 92.19 96 HIS A C 1
ATOM 745 O O . HIS A 1 96 ? 12.843 2.813 -3.169 1.00 92.19 96 HIS A O 1
ATOM 751 N N . PRO A 1 97 ? 10.896 2.743 -2.087 1.00 92.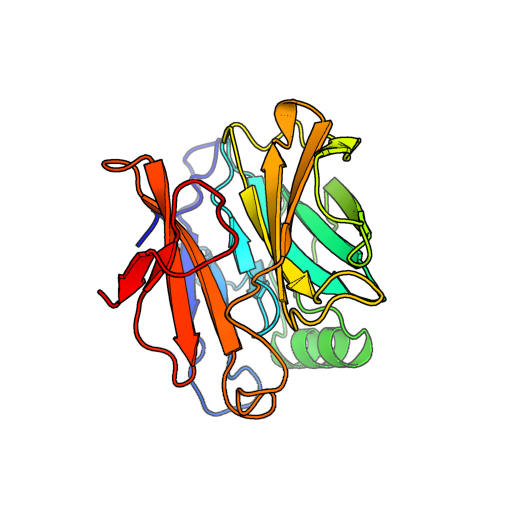69 97 PRO A N 1
ATOM 752 C CA . PRO A 1 97 ? 10.780 1.287 -2.186 1.00 92.69 97 PRO A CA 1
ATOM 753 C C . PRO A 1 97 ? 10.208 0.791 -3.519 1.00 92.69 97 PRO A C 1
ATOM 755 O O . PRO A 1 97 ? 10.168 -0.416 -3.755 1.00 92.69 97 PRO A O 1
ATOM 758 N N . VAL A 1 98 ? 9.773 1.709 -4.381 1.00 94.06 98 VAL A N 1
ATOM 759 C CA . VAL A 1 98 ? 9.370 1.436 -5.759 1.00 94.06 98 VAL A CA 1
ATOM 760 C C . VAL A 1 98 ? 10.575 1.646 -6.674 1.00 94.06 98 VAL A C 1
ATOM 762 O O . VAL A 1 98 ? 11.137 2.732 -6.750 1.00 94.06 98 VAL A O 1
ATOM 765 N N . ILE A 1 99 ? 10.994 0.606 -7.383 1.00 95.00 99 ILE A N 1
ATOM 766 C CA . ILE A 1 99 ? 12.152 0.641 -8.275 1.00 95.00 99 ILE A CA 1
ATOM 767 C C . ILE A 1 99 ? 11.638 0.582 -9.711 1.00 95.00 99 ILE A C 1
ATOM 769 O O . ILE A 1 99 ? 11.108 -0.435 -10.159 1.00 95.00 99 ILE A O 1
ATOM 773 N N . THR A 1 100 ? 11.802 1.675 -10.449 1.00 94.56 100 THR A N 1
ATOM 774 C CA . THR A 1 100 ? 11.413 1.774 -11.859 1.00 94.56 100 THR A CA 1
ATOM 775 C C . THR A 1 100 ? 12.239 2.843 -12.578 1.00 94.56 100 THR A C 1
ATOM 777 O O . THR A 1 100 ? 12.854 3.706 -11.947 1.00 94.56 100 THR A O 1
ATOM 780 N N . ARG A 1 101 ? 12.278 2.780 -13.913 1.00 95.06 101 ARG A N 1
ATOM 781 C CA . ARG A 1 101 ? 12.836 3.835 -14.777 1.00 95.06 101 ARG A CA 1
ATOM 782 C C . ARG A 1 101 ? 11.767 4.767 -15.344 1.00 95.06 101 ARG A C 1
ATOM 784 O O . ARG A 1 101 ? 12.100 5.844 -15.836 1.00 95.06 101 ARG A O 1
ATOM 791 N N . SER A 1 102 ? 10.499 4.383 -15.245 1.00 93.12 102 SER A N 1
ATOM 792 C CA . SER A 1 102 ? 9.377 5.204 -15.689 1.00 93.12 102 SER A CA 1
ATOM 793 C C . SER A 1 102 ? 8.905 6.111 -14.559 1.00 93.12 102 SER A C 1
ATOM 795 O O . SER A 1 102 ? 8.965 5.748 -13.390 1.00 93.12 102 SER A O 1
ATOM 797 N N . ARG A 1 103 ? 8.443 7.318 -14.893 1.00 92.25 103 ARG A N 1
ATOM 798 C CA . ARG A 1 103 ? 7.870 8.220 -13.888 1.00 92.25 103 ARG A CA 1
ATOM 799 C C . ARG A 1 103 ? 6.435 7.793 -13.561 1.00 92.25 103 ARG A C 1
ATOM 801 O O . ARG A 1 103 ? 5.720 7.407 -14.489 1.00 92.25 103 ARG A O 1
ATOM 808 N N . PRO A 1 104 ? 5.992 7.920 -12.300 1.00 92.44 104 PRO A N 1
ATOM 809 C CA . PRO A 1 104 ? 4.581 7.779 -11.978 1.00 92.44 104 PRO A CA 1
ATOM 810 C C . PRO A 1 104 ? 3.774 8.858 -12.705 1.00 92.44 104 PRO A C 1
ATOM 812 O O . PRO A 1 104 ? 4.208 10.006 -12.824 1.00 92.44 104 PRO A O 1
ATOM 815 N N . MET A 1 105 ? 2.593 8.485 -13.190 1.00 91.56 105 MET A N 1
ATOM 816 C CA . MET A 1 105 ? 1.628 9.416 -13.778 1.00 91.56 105 MET A CA 1
ATOM 817 C C . MET A 1 105 ? 0.918 10.242 -12.710 1.00 91.56 105 MET A C 1
ATOM 819 O O . MET A 1 105 ? 0.563 11.391 -12.955 1.00 91.56 105 MET A O 1
ATOM 823 N N . GLN A 1 106 ? 0.726 9.652 -11.531 1.00 89.94 106 GLN A N 1
ATOM 824 C CA . GLN A 1 106 ? 0.130 10.304 -10.376 1.00 89.94 106 GLN A CA 1
ATOM 825 C C . GLN A 1 106 ? 0.861 9.857 -9.110 1.00 89.94 106 GLN A C 1
ATOM 827 O O . GLN A 1 106 ? 1.201 8.681 -8.963 1.00 89.94 106 GLN A O 1
ATOM 832 N N . VAL A 1 107 ? 1.096 10.806 -8.205 1.00 91.50 107 VAL A N 1
ATOM 833 C CA . VAL A 1 107 ? 1.630 10.550 -6.866 1.00 91.50 107 VAL A CA 1
ATOM 834 C C . VAL A 1 107 ? 0.744 11.272 -5.873 1.00 91.50 107 VAL A C 1
ATOM 836 O O . VAL A 1 107 ? 0.701 12.500 -5.868 1.00 91.50 107 VAL A O 1
ATOM 839 N N . GLU A 1 108 ? 0.076 10.509 -5.020 1.00 90.75 108 GLU A N 1
ATOM 840 C CA . GLU A 1 108 ? -0.761 11.041 -3.954 1.00 90.75 108 GLU A CA 1
ATOM 841 C C . GLU A 1 108 ? -0.191 10.691 -2.592 1.00 90.75 108 GLU A C 1
ATOM 843 O O . GLU A 1 108 ? 0.501 9.685 -2.407 1.00 90.75 108 GLU A O 1
ATOM 848 N N . ARG A 1 109 ? -0.480 11.547 -1.615 1.00 90.19 109 ARG A N 1
ATOM 849 C CA . ARG A 1 109 ? -0.035 11.357 -0.240 1.00 90.19 109 ARG A CA 1
ATOM 850 C C . ARG A 1 109 ? -1.184 11.576 0.714 1.00 90.19 109 ARG A C 1
ATOM 852 O O . ARG A 1 109 ? -1.867 12.595 0.656 1.00 90.19 109 ARG A O 1
ATOM 859 N N . LEU A 1 110 ? -1.323 10.639 1.637 1.00 89.75 110 LEU A N 1
ATOM 860 C CA . LEU A 1 110 ? -2.187 10.760 2.791 1.00 89.75 110 LEU A CA 1
ATOM 861 C C . LEU A 1 110 ? -1.326 10.851 4.046 1.00 89.75 110 LEU A C 1
ATOM 863 O O . LEU A 1 110 ? -0.355 10.109 4.177 1.00 89.75 110 LEU A O 1
ATOM 867 N N . SER A 1 111 ? -1.663 11.763 4.956 1.00 90.19 111 SER A N 1
ATOM 868 C CA . SER A 1 111 ? -1.002 11.826 6.263 1.00 90.19 111 SER A CA 1
ATOM 869 C C . SER A 1 111 ? -1.149 10.483 6.981 1.00 90.19 111 SER A C 1
ATOM 871 O O . SER A 1 111 ? -2.249 9.936 7.033 1.00 90.19 111 SER A O 1
ATOM 873 N N . ASP A 1 112 ? -0.057 9.962 7.540 1.00 86.88 112 ASP A N 1
ATOM 874 C CA . ASP A 1 112 ? -0.093 8.764 8.388 1.00 86.88 112 ASP A CA 1
ATOM 875 C C . ASP A 1 112 ? -0.414 9.075 9.862 1.00 86.88 112 ASP A C 1
ATOM 877 O O . ASP A 1 112 ? -0.422 8.172 10.699 1.00 86.88 112 ASP A O 1
ATOM 881 N N . ALA A 1 113 ? -0.710 10.343 10.157 1.00 89.00 113 ALA A N 1
ATOM 882 C CA . ALA A 1 113 ? -1.019 10.872 11.479 1.00 89.00 113 ALA A CA 1
ATOM 883 C C . ALA A 1 113 ? -2.464 11.393 11.574 1.00 89.00 113 ALA A C 1
ATOM 885 O O . ALA A 1 113 ? -2.738 12.344 12.306 1.00 89.00 113 ALA A O 1
ATOM 886 N N . LEU A 1 114 ? -3.386 10.832 10.786 1.00 92.50 114 LEU A N 1
ATOM 887 C CA . LEU A 1 114 ? -4.798 11.192 10.879 1.00 92.50 114 LEU A CA 1
ATOM 888 C C . LEU A 1 114 ? -5.419 10.627 12.161 1.00 92.50 114 LEU A C 1
ATOM 890 O O . LEU A 1 114 ? -5.150 9.495 12.564 1.00 92.50 114 LEU A O 1
ATOM 894 N N . GLU A 1 115 ? -6.283 11.428 12.778 1.00 94.19 115 GLU A N 1
ATOM 895 C CA . GLU A 1 115 ? -7.091 11.008 13.923 1.00 94.19 115 GLU A CA 1
ATOM 896 C C . GLU A 1 115 ? -8.093 9.905 13.528 1.00 94.19 115 GLU A C 1
ATOM 898 O O . GLU A 1 115 ? -8.432 9.774 12.348 1.00 94.19 115 GLU A O 1
ATOM 903 N N . PRO A 1 116 ? -8.628 9.128 14.485 1.00 95.12 116 PRO A N 1
ATOM 904 C CA . PRO A 1 116 ? -9.675 8.149 14.199 1.00 95.12 116 PRO A CA 1
ATOM 905 C C . PRO A 1 116 ? -10.900 8.785 13.520 1.00 95.12 116 PRO A C 1
ATOM 907 O O . PRO A 1 116 ? -11.347 9.862 13.919 1.00 95.12 116 PRO A O 1
ATOM 910 N N . GLY A 1 117 ? -11.483 8.095 12.535 1.00 94.69 117 GLY A N 1
ATOM 911 C CA . GLY A 1 117 ? -12.692 8.537 11.828 1.00 94.69 117 GLY A CA 1
ATOM 912 C C . GLY A 1 117 ? -12.480 8.861 10.348 1.00 94.69 117 GLY A C 1
ATOM 913 O O . GLY A 1 117 ? -11.479 8.473 9.748 1.00 94.69 117 GLY A O 1
ATOM 914 N N . THR A 1 118 ? -13.467 9.524 9.738 1.00 96.69 118 THR A N 1
ATOM 915 C CA . THR A 1 118 ? -13.486 9.825 8.296 1.00 96.69 118 THR A CA 1
ATOM 916 C C . THR A 1 118 ? -12.871 11.187 7.987 1.00 96.69 118 THR A C 1
ATOM 918 O O . THR A 1 118 ? -13.234 12.190 8.599 1.00 96.69 118 THR A O 1
ATOM 921 N N . HIS A 1 119 ? -12.012 11.230 6.969 1.00 96.25 119 HIS A N 1
ATOM 922 C CA . HIS A 1 119 ? -11.319 12.425 6.493 1.00 96.25 119 HIS A CA 1
ATOM 923 C C . HIS A 1 119 ? -11.416 12.558 4.969 1.00 96.25 119 HIS A C 1
ATOM 925 O O . HIS A 1 119 ? -11.533 11.549 4.267 1.00 96.25 119 HIS A O 1
ATOM 931 N N . PRO A 1 120 ? -11.317 13.784 4.426 1.00 94.94 120 PRO A N 1
ATOM 932 C CA . PRO A 1 120 ? -11.058 13.984 3.006 1.00 94.94 120 PRO A CA 1
ATOM 933 C C . PRO A 1 120 ? -9.724 13.345 2.603 1.00 94.94 120 PRO A C 1
ATOM 935 O O . PRO A 1 120 ? -8.738 13.436 3.335 1.00 94.94 120 PRO A O 1
ATOM 938 N N . ALA A 1 121 ? -9.682 12.744 1.420 1.00 92.00 121 ALA A N 1
ATOM 939 C CA . ALA A 1 121 ? -8.483 12.138 0.856 1.00 92.00 121 ALA A CA 1
ATOM 940 C C . ALA A 1 121 ? -8.356 12.468 -0.637 1.00 92.00 121 ALA A C 1
ATOM 942 O O . ALA A 1 121 ? -9.360 12.786 -1.285 1.00 92.00 121 ALA A O 1
ATOM 943 N N . PRO A 1 122 ? -7.144 12.379 -1.212 1.00 88.88 122 PRO A N 1
ATOM 944 C CA . PRO A 1 122 ? -6.978 12.508 -2.651 1.00 88.88 122 PRO A CA 1
ATOM 945 C C . PRO A 1 122 ? -7.808 11.474 -3.415 1.00 88.88 122 PRO A C 1
ATOM 947 O O . PRO A 1 122 ? -8.100 10.385 -2.906 1.00 88.88 122 PRO A O 1
ATOM 950 N N . ARG A 1 123 ? -8.178 11.822 -4.650 1.00 87.00 123 ARG A N 1
ATOM 951 C CA . ARG A 1 123 ? -8.868 10.905 -5.556 1.00 87.00 123 ARG A CA 1
ATOM 952 C C . ARG A 1 123 ? -7.885 10.198 -6.474 1.00 87.00 123 ARG A C 1
ATOM 954 O O . ARG A 1 123 ? -6.984 10.833 -7.016 1.00 87.00 123 ARG A O 1
ATOM 961 N N . LEU A 1 124 ? -8.096 8.902 -6.677 1.00 80.56 124 LEU A N 1
ATOM 962 C CA . LEU A 1 124 ? -7.354 8.106 -7.656 1.00 80.56 124 LEU A CA 1
ATOM 963 C C . LEU A 1 124 ? -8.323 7.658 -8.745 1.00 80.56 124 LEU A C 1
ATOM 965 O O . LEU A 1 124 ? -9.039 6.676 -8.571 1.00 80.56 124 LEU A O 1
ATOM 969 N N . GLU A 1 125 ? -8.358 8.386 -9.861 1.00 76.00 125 GLU A N 1
ATOM 970 C CA . GLU A 1 125 ? -9.311 8.126 -10.953 1.00 76.00 125 GLU A CA 1
ATOM 971 C C . GLU A 1 125 ? -9.112 6.738 -11.591 1.00 76.00 125 GLU A C 1
ATOM 973 O O . GLU A 1 125 ? -10.059 6.137 -12.091 1.00 76.00 125 GLU A O 1
ATOM 978 N N . MET A 1 126 ? -7.888 6.203 -11.527 1.00 75.69 126 MET A N 1
ATOM 979 C CA . MET A 1 126 ? -7.503 4.904 -12.093 1.00 75.69 126 MET A CA 1
ATOM 980 C C . MET A 1 126 ? -7.834 3.708 -11.183 1.00 75.69 126 MET A C 1
ATOM 982 O O . MET A 1 126 ? -7.754 2.558 -11.621 1.00 75.69 126 MET A O 1
ATOM 986 N N . CYS A 1 127 ? -8.207 3.955 -9.924 1.00 71.62 127 CYS A N 1
ATOM 987 C CA . CYS A 1 127 ? -8.659 2.919 -9.000 1.00 71.62 127 CYS A CA 1
ATOM 988 C C . CYS A 1 127 ? -10.182 2.796 -9.090 1.00 71.62 127 CYS A C 1
ATOM 990 O O . CYS A 1 127 ? -10.902 3.622 -8.532 1.00 71.62 127 CYS A O 1
ATOM 992 N N . ARG A 1 128 ? -10.680 1.760 -9.776 1.00 63.16 128 ARG A N 1
ATOM 993 C CA . ARG A 1 128 ? -12.119 1.435 -9.777 1.00 63.16 128 ARG A CA 1
ATOM 994 C C . ARG A 1 128 ? -12.574 0.646 -8.549 1.00 63.16 128 ARG A C 1
ATOM 996 O O . ARG A 1 128 ? -13.778 0.501 -8.368 1.00 63.16 128 ARG A O 1
ATOM 1003 N N . ASP A 1 129 ? -11.649 0.112 -7.753 1.00 64.06 129 ASP A N 1
ATOM 1004 C CA . ASP A 1 129 ? -12.005 -0.563 -6.507 1.00 64.06 129 ASP A CA 1
ATOM 1005 C C . ASP A 1 129 ? -12.614 0.447 -5.524 1.00 64.06 129 ASP A C 1
ATOM 1007 O O . ASP A 1 129 ? -12.086 1.546 -5.335 1.00 64.06 129 ASP A O 1
ATOM 1011 N N . ASP A 1 130 ? -13.715 0.053 -4.879 1.00 68.44 130 ASP A N 1
ATOM 1012 C CA . ASP A 1 130 ? -14.440 0.903 -3.928 1.00 68.44 130 ASP A CA 1
ATOM 1013 C C . ASP A 1 130 ? -13.584 1.258 -2.698 1.00 68.44 130 ASP A C 1
ATOM 1015 O O . ASP A 1 130 ? -13.798 2.291 -2.065 1.00 68.44 130 ASP A O 1
ATOM 1019 N N . GLU A 1 131 ? -12.606 0.413 -2.350 1.00 82.94 131 GLU A N 1
ATOM 1020 C CA . GLU A 1 131 ? -11.811 0.538 -1.133 1.00 82.94 131 GLU A CA 1
ATOM 1021 C C . GLU A 1 131 ? -10.399 -0.040 -1.283 1.00 82.94 131 GLU A C 1
ATOM 1023 O O . GLU A 1 131 ? -10.194 -1.173 -1.716 1.00 82.94 131 GLU A O 1
ATOM 1028 N N . VAL A 1 132 ? -9.422 0.723 -0.803 1.00 82.44 132 VAL A N 1
ATOM 1029 C CA . VAL A 1 132 ? -8.040 0.302 -0.603 1.00 82.44 132 VAL A CA 1
ATOM 1030 C C . VAL A 1 132 ? -7.744 0.294 0.892 1.00 82.44 132 VAL A C 1
ATOM 1032 O O . VAL A 1 132 ? -7.849 1.326 1.549 1.00 82.44 132 VAL A O 1
ATOM 1035 N N . LEU A 1 133 ? -7.326 -0.850 1.435 1.00 88.38 133 LEU A N 1
ATOM 1036 C CA . LEU A 1 133 ? -6.879 -0.936 2.825 1.00 88.38 133 LEU A CA 1
ATOM 1037 C C . LEU A 1 133 ? -5.365 -0.735 2.910 1.00 88.38 133 LEU A C 1
ATOM 1039 O O . LEU A 1 133 ? -4.595 -1.542 2.391 1.00 88.38 133 LEU A O 1
ATOM 1043 N N . LEU A 1 134 ? -4.944 0.328 3.592 1.00 88.75 134 LEU A N 1
ATOM 1044 C CA . LEU A 1 134 ? -3.540 0.637 3.847 1.00 88.75 134 LEU A CA 1
ATOM 1045 C C . LEU A 1 134 ? -3.203 0.458 5.326 1.00 88.75 134 LEU A C 1
ATOM 1047 O O . LEU A 1 134 ? -4.033 0.691 6.203 1.00 88.75 134 LEU A O 1
ATOM 1051 N N . LEU A 1 135 ? -1.959 0.077 5.603 1.00 89.44 135 LEU A N 1
ATOM 1052 C CA . LEU A 1 135 ? -1.425 -0.010 6.960 1.00 89.44 135 LEU A CA 1
ATOM 1053 C C . LEU A 1 135 ? -0.614 1.248 7.265 1.00 89.44 135 LEU A C 1
ATOM 1055 O O . LEU A 1 135 ? 0.303 1.588 6.518 1.00 89.44 135 LEU A O 1
ATOM 1059 N N . GLY A 1 136 ? -0.947 1.915 8.365 1.00 88.69 136 GLY A N 1
ATOM 1060 C CA . GLY A 1 136 ? -0.211 3.065 8.883 1.00 88.69 136 GLY A CA 1
ATOM 1061 C C . GLY A 1 136 ? 0.085 2.922 10.371 1.00 88.69 136 GLY A C 1
ATOM 1062 O O . GLY A 1 136 ? -0.282 1.928 11.002 1.00 88.69 136 GLY A O 1
ATOM 1063 N N . ASP A 1 137 ? 0.742 3.931 10.934 1.00 88.06 137 ASP A N 1
ATOM 1064 C CA . ASP A 1 137 ? 0.986 3.977 12.373 1.00 88.06 137 ASP A CA 1
ATOM 1065 C C . ASP A 1 137 ? -0.305 4.239 13.150 1.00 88.06 137 ASP A C 1
ATOM 1067 O O . ASP A 1 137 ? -1.333 4.665 12.609 1.00 88.06 137 ASP A O 1
ATOM 1071 N N . GLY A 1 138 ? -0.251 3.949 14.447 1.00 86.38 138 GLY A N 1
ATOM 1072 C CA . GLY A 1 138 ? -1.280 4.384 15.377 1.00 86.38 138 GLY A CA 1
ATOM 1073 C C . GLY A 1 138 ? -1.438 5.909 15.363 1.00 86.38 138 GLY A C 1
ATOM 1074 O O . GLY A 1 138 ? -0.436 6.612 15.196 1.00 86.38 138 GLY A O 1
ATOM 1075 N N . PRO A 1 139 ? -2.657 6.444 15.561 1.00 88.00 139 PRO A N 1
ATOM 1076 C CA . PRO A 1 139 ? -2.857 7.886 15.579 1.00 88.00 139 PRO A CA 1
ATOM 1077 C C . PRO A 1 139 ? -2.049 8.540 16.707 1.00 88.00 139 PRO A C 1
ATOM 1079 O O . PRO A 1 139 ? -1.827 7.911 17.753 1.00 88.00 139 PRO A O 1
ATOM 1082 N N . PRO A 1 140 ? -1.640 9.809 16.551 1.00 83.38 140 PRO A N 1
ATOM 1083 C CA . PRO A 1 140 ? -0.946 10.541 17.602 1.00 83.38 140 PRO A CA 1
ATOM 1084 C C . PRO A 1 140 ? -1.686 10.470 18.948 1.00 83.38 140 PRO A C 1
ATOM 1086 O O . PRO A 1 140 ? -2.876 10.741 19.048 1.00 83.38 140 PRO A O 1
ATOM 1089 N N . GLY A 1 141 ? -0.980 10.083 20.013 1.00 81.25 141 GLY A N 1
ATOM 1090 C CA . GLY A 1 141 ? -1.556 9.990 21.362 1.00 81.25 141 GLY A CA 1
ATOM 1091 C C . GLY A 1 141 ? -2.460 8.774 21.620 1.00 81.25 141 GLY A C 1
ATOM 1092 O O . GLY A 1 141 ? -2.872 8.567 22.764 1.00 81.25 141 GLY A O 1
ATOM 1093 N N . ALA A 1 142 ? -2.735 7.937 20.616 1.00 83.38 142 ALA A N 1
ATOM 1094 C CA . ALA A 1 142 ? -3.446 6.679 20.806 1.00 83.38 142 ALA A CA 1
ATOM 1095 C C . ALA A 1 142 ? -2.541 5.599 21.427 1.00 83.38 142 ALA A C 1
ATOM 1097 O O . ALA A 1 142 ? -1.317 5.627 21.315 1.00 83.38 142 ALA A O 1
ATOM 1098 N N . LYS A 1 143 ? -3.156 4.597 22.072 1.00 88.12 143 LYS A N 1
ATOM 1099 C CA . LYS A 1 143 ? -2.436 3.394 22.540 1.00 88.12 143 LYS A CA 1
ATOM 1100 C C . LYS A 1 143 ? -2.129 2.407 21.415 1.00 88.12 143 LYS A C 1
ATOM 1102 O O . LYS A 1 143 ? -1.218 1.596 21.563 1.00 88.12 143 LYS A O 1
ATOM 1107 N N . ALA A 1 144 ? -2.932 2.430 20.353 1.00 92.19 144 ALA A N 1
ATOM 1108 C CA . ALA A 1 144 ? -2.727 1.588 19.186 1.00 92.19 144 ALA A CA 1
ATOM 1109 C C . ALA A 1 144 ? -1.365 1.917 18.563 1.00 92.19 144 ALA A C 1
ATOM 1111 O O . ALA A 1 144 ? -1.014 3.084 18.436 1.00 92.19 144 ALA A O 1
ATOM 1112 N N . ALA A 1 145 ? -0.607 0.893 18.190 1.00 91.50 145 ALA A N 1
ATOM 1113 C CA . ALA A 1 145 ? 0.676 1.030 17.511 1.00 91.50 145 ALA A CA 1
ATOM 1114 C C . ALA A 1 145 ? 0.527 1.037 15.982 1.00 91.50 145 ALA A C 1
ATOM 1116 O O . ALA A 1 145 ? 1.452 1.428 15.279 1.00 91.50 145 ALA A O 1
ATOM 1117 N N . ALA A 1 146 ? -0.636 0.629 15.472 1.00 92.06 146 ALA A N 1
ATOM 1118 C CA . ALA A 1 146 ? -0.952 0.608 14.052 1.00 92.06 146 ALA A CA 1
ATOM 1119 C C . ALA A 1 146 ? -2.392 1.070 13.801 1.00 92.06 146 ALA A C 1
ATOM 1121 O O . ALA A 1 146 ? -3.256 0.967 14.679 1.00 92.06 146 ALA A O 1
ATOM 1122 N N . SER A 1 147 ? -2.650 1.511 12.575 1.00 94.50 147 SER A N 1
ATOM 1123 C CA . SER A 1 147 ? -3.985 1.815 12.064 1.00 94.50 147 SER A CA 1
ATOM 1124 C C . SER A 1 147 ? -4.197 1.175 10.704 1.00 94.50 147 SER A C 1
ATOM 1126 O O . SER A 1 147 ? -3.257 0.998 9.926 1.00 94.50 147 SER A O 1
ATOM 1128 N N . ILE A 1 148 ? -5.456 0.882 10.401 1.00 94.81 148 ILE A N 1
ATOM 1129 C CA . ILE A 1 148 ? -5.897 0.559 9.049 1.00 94.81 148 ILE A CA 1
ATOM 1130 C C . ILE A 1 148 ? -6.573 1.798 8.477 1.00 94.81 148 ILE A C 1
ATOM 1132 O O . ILE A 1 148 ? -7.465 2.367 9.099 1.00 94.81 148 ILE A O 1
ATOM 1136 N N . TYR A 1 149 ? -6.147 2.199 7.290 1.00 93.81 149 TYR A N 1
ATOM 1137 C CA . TYR A 1 149 ? -6.732 3.284 6.521 1.00 93.81 149 TYR A CA 1
ATOM 1138 C C . TYR A 1 149 ? -7.571 2.666 5.404 1.00 93.81 149 TYR A C 1
ATOM 1140 O O . TYR A 1 149 ? -7.023 2.086 4.469 1.00 93.81 149 TYR A O 1
ATOM 1148 N N . SER A 1 150 ? -8.892 2.766 5.517 1.00 93.75 150 SER A N 1
ATOM 1149 C CA . SER A 1 150 ? -9.842 2.394 4.469 1.00 93.75 150 SER A CA 1
ATOM 1150 C C . SER A 1 150 ? -10.021 3.573 3.526 1.00 93.75 150 SER A C 1
ATOM 1152 O O . SER A 1 150 ? -10.765 4.515 3.798 1.00 93.75 150 SER A O 1
ATOM 1154 N N . TRP A 1 151 ? -9.260 3.571 2.439 1.00 90.19 151 TRP A N 1
ATOM 1155 C CA . TRP A 1 151 ? -9.274 4.640 1.454 1.00 90.19 151 TRP A CA 1
ATOM 1156 C C . TRP A 1 151 ? -10.246 4.311 0.326 1.00 90.19 151 TRP A C 1
ATOM 1158 O O . TRP A 1 151 ? -9.971 3.480 -0.539 1.00 90.19 151 TRP A O 1
ATOM 1168 N N . ARG A 1 152 ? -11.377 5.017 0.307 1.00 89.06 152 ARG A N 1
ATOM 1169 C C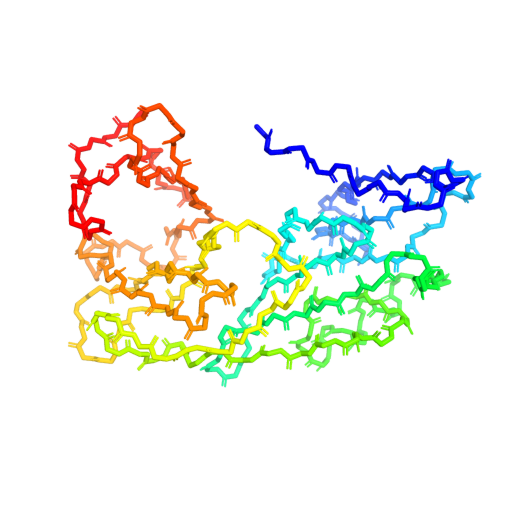A . ARG A 1 152 ? -12.336 5.019 -0.801 1.00 89.06 152 ARG A CA 1
ATOM 1170 C C . ARG A 1 152 ? -11.868 6.022 -1.848 1.00 89.06 152 ARG A C 1
ATOM 1172 O O . ARG A 1 152 ? -12.292 7.181 -1.885 1.00 89.06 152 ARG A O 1
ATOM 1179 N N . ALA A 1 153 ? -10.892 5.592 -2.644 1.00 82.31 153 ALA A N 1
ATOM 1180 C CA . ALA A 1 153 ? -10.105 6.485 -3.486 1.00 82.31 153 ALA A CA 1
ATOM 1181 C C . ALA A 1 153 ? -10.936 7.201 -4.558 1.00 82.31 153 ALA A C 1
ATOM 1183 O O . ALA A 1 153 ? -10.686 8.370 -4.832 1.00 82.31 153 ALA A O 1
ATOM 1184 N N . HIS A 1 154 ? -11.968 6.565 -5.111 1.00 82.12 154 HIS A N 1
ATOM 1185 C CA . HIS A 1 154 ? -12.858 7.229 -6.065 1.00 82.12 154 HIS A CA 1
ATOM 1186 C C . HIS A 1 154 ? -13.738 8.311 -5.401 1.00 82.12 154 HIS A C 1
ATOM 1188 O O . HIS A 1 154 ? -14.010 9.363 -5.981 1.00 82.12 154 HIS A O 1
ATOM 1194 N N . GLU A 1 155 ? -14.153 8.099 -4.150 1.00 87.69 155 GLU A N 1
ATOM 1195 C CA . GLU A 1 155 ? -14.977 9.058 -3.403 1.00 87.69 155 GLU A CA 1
ATOM 1196 C C . GLU A 1 155 ? -14.165 10.275 -2.931 1.00 87.69 155 GLU A C 1
ATOM 1198 O O . GLU A 1 155 ? -14.699 11.387 -2.824 1.00 87.69 155 GLU A O 1
ATOM 1203 N N . GLY A 1 156 ? -12.857 10.098 -2.727 1.00 90.12 156 GLY A N 1
ATOM 1204 C CA . GLY A 1 156 ? -11.979 11.102 -2.122 1.00 90.12 156 GLY A CA 1
ATOM 1205 C C . GLY A 1 156 ? -12.136 11.150 -0.604 1.00 90.12 156 GLY A C 1
ATOM 1206 O O . GLY A 1 156 ? -12.132 12.228 -0.007 1.00 90.12 156 GLY A O 1
ATOM 1207 N N . ALA A 1 157 ? -12.328 9.985 0.017 1.00 93.69 157 ALA A N 1
ATOM 1208 C CA . ALA A 1 157 ? -12.499 9.844 1.456 1.00 93.69 157 ALA A CA 1
ATOM 1209 C C . ALA A 1 157 ? -11.637 8.704 1.995 1.00 93.69 157 ALA A C 1
ATOM 1211 O O . ALA A 1 157 ? -11.458 7.679 1.339 1.00 93.69 157 ALA A O 1
ATOM 1212 N N . VAL A 1 158 ? -11.134 8.868 3.213 1.00 94.69 158 VAL A N 1
ATOM 1213 C CA . VAL A 1 158 ? -10.448 7.811 3.953 1.00 94.69 158 VAL A CA 1
ATOM 1214 C C . VAL A 1 158 ? -11.024 7.699 5.350 1.00 94.69 158 VAL A C 1
ATOM 1216 O O . VAL A 1 158 ? -11.337 8.705 5.980 1.00 94.69 158 VAL A O 1
ATOM 1219 N N . GLU A 1 159 ? -11.150 6.479 5.843 1.00 95.88 159 GLU A N 1
ATOM 1220 C CA . GLU A 1 159 ? -11.544 6.198 7.214 1.00 95.88 159 GLU A CA 1
ATOM 1221 C C . GLU A 1 159 ? -10.401 5.518 7.967 1.00 95.88 159 GLU A C 1
ATOM 1223 O O . GLU A 1 159 ? -9.776 4.587 7.460 1.00 95.88 159 GLU A O 1
ATOM 1228 N N . VAL A 1 160 ? -10.099 6.013 9.166 1.00 96.25 160 VAL A N 1
ATOM 1229 C CA . VAL A 1 160 ? -8.965 5.563 9.980 1.00 96.25 160 VAL A CA 1
ATOM 1230 C C . VAL A 1 160 ? -9.467 4.712 11.136 1.00 96.25 160 VAL A C 1
ATOM 1232 O O . VAL A 1 160 ? -10.206 5.196 11.997 1.00 96.25 160 VAL A O 1
ATOM 1235 N N . PHE A 1 161 ? -9.013 3.459 11.174 1.00 96.50 161 PHE A N 1
ATOM 1236 C CA . PHE A 1 161 ? -9.335 2.469 12.197 1.00 96.50 161 PHE A CA 1
ATOM 1237 C C . PHE A 1 161 ? -8.093 2.132 13.034 1.00 96.50 161 PHE A C 1
ATOM 1239 O O . PHE A 1 161 ? -7.266 1.308 12.615 1.00 96.50 161 PHE A O 1
ATOM 1246 N N . PRO A 1 162 ? -7.937 2.729 14.228 1.00 95.81 162 PRO A N 1
ATOM 1247 C CA . PRO A 1 162 ? -6.855 2.376 15.136 1.00 95.81 162 PRO A CA 1
ATOM 1248 C C . PRO A 1 162 ? -6.988 0.913 15.547 1.00 95.81 162 PRO A C 1
ATOM 1250 O O . PRO A 1 162 ? -8.063 0.470 15.947 1.00 95.81 162 PRO A O 1
ATOM 1253 N N . GLN A 1 163 ? -5.903 0.153 15.475 1.00 96.06 163 GLN A N 1
ATOM 1254 C CA . GLN A 1 163 ? -5.904 -1.246 15.887 1.00 96.06 163 GLN A CA 1
ATOM 1255 C C . GLN A 1 163 ? -5.689 -1.316 17.402 1.00 96.06 163 GLN A C 1
ATOM 1257 O O . GLN A 1 163 ? -4.572 -1.488 17.879 1.00 96.06 163 GLN A O 1
ATOM 1262 N N . GLU A 1 164 ? -6.759 -1.143 18.183 1.00 93.94 164 GLU A N 1
ATOM 1263 C CA . GLU A 1 164 ? -6.708 -1.056 19.653 1.00 93.94 164 GLU A CA 1
ATOM 1264 C C . GLU A 1 164 ? -6.111 -2.306 20.313 1.00 93.94 164 GLU A C 1
ATOM 1266 O O . GLU A 1 164 ? -5.493 -2.230 21.379 1.00 93.94 164 GLU A O 1
ATOM 1271 N N . TRP A 1 165 ? -6.287 -3.459 19.668 1.00 92.56 165 TRP A N 1
ATOM 1272 C CA . TRP A 1 165 ? -5.707 -4.734 20.083 1.00 92.56 165 TRP A CA 1
ATOM 1273 C C . TRP A 1 165 ? -4.190 -4.801 19.850 1.00 92.56 165 TRP A C 1
ATOM 1275 O O . TRP A 1 165 ? -3.497 -5.533 20.554 1.00 92.56 165 TRP A O 1
ATOM 1285 N N . PHE A 1 166 ? -3.671 -4.025 18.896 1.00 92.19 166 PHE A N 1
ATOM 1286 C CA . PHE A 1 166 ? -2.263 -3.979 18.527 1.00 92.19 166 PHE A CA 1
ATOM 1287 C C . PHE A 1 166 ? -1.594 -2.771 19.192 1.00 92.19 166 PHE A C 1
ATOM 1289 O O . PHE A 1 166 ? -1.549 -1.677 18.637 1.00 92.19 166 PHE A O 1
ATOM 1296 N N . ASN A 1 167 ? -1.121 -2.946 20.426 1.00 88.31 167 ASN A N 1
ATOM 1297 C CA . ASN A 1 167 ? -0.609 -1.865 21.275 1.00 88.31 167 ASN A CA 1
ATOM 1298 C C . ASN A 1 167 ? 0.700 -2.265 21.987 1.00 88.31 167 ASN A C 1
ATOM 1300 O O . ASN A 1 167 ? 1.264 -3.325 21.732 1.00 88.31 167 ASN A O 1
ATOM 1304 N N . ASN A 1 168 ? 1.179 -1.425 22.907 1.00 77.31 168 ASN A N 1
ATOM 1305 C CA . ASN A 1 168 ? 2.434 -1.608 23.651 1.00 77.31 168 ASN A CA 1
ATOM 1306 C C . ASN A 1 168 ? 2.522 -2.862 24.548 1.00 77.31 168 ASN A C 1
ATOM 1308 O O . ASN A 1 168 ? 3.572 -3.104 25.139 1.00 77.31 168 ASN A O 1
ATOM 1312 N N . TH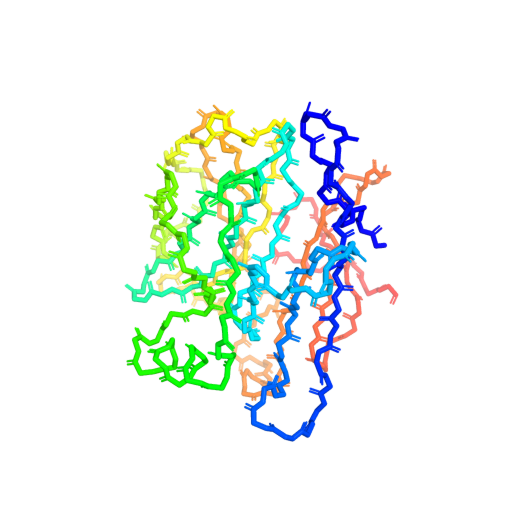R A 1 169 ? 1.446 -3.637 24.684 1.00 77.69 169 THR A N 1
ATOM 1313 C CA . THR A 1 169 ? 1.483 -4.960 25.331 1.00 77.69 169 THR A CA 1
ATOM 1314 C C . THR A 1 169 ? 2.032 -6.054 24.418 1.00 77.69 169 THR A C 1
ATOM 1316 O O . THR A 1 169 ? 2.423 -7.113 24.907 1.00 77.69 169 THR A O 1
ATOM 1319 N N . LEU A 1 170 ? 2.088 -5.800 23.109 1.00 77.38 170 LEU A N 1
ATOM 1320 C CA . LEU A 1 170 ? 2.730 -6.677 22.143 1.00 77.38 170 LEU A CA 1
ATOM 1321 C C . LEU A 1 170 ? 4.216 -6.362 22.021 1.00 77.38 170 LEU A C 1
ATOM 1323 O O . LEU A 1 170 ? 4.691 -5.270 22.337 1.00 77.38 170 LEU A O 1
ATOM 1327 N N . ASP A 1 171 ? 4.946 -7.333 21.488 1.00 80.00 171 ASP A N 1
ATOM 1328 C CA . ASP A 1 171 ? 6.352 -7.162 21.165 1.00 80.00 171 ASP A CA 1
ATOM 1329 C C . ASP A 1 171 ? 6.495 -6.437 19.818 1.00 80.00 171 ASP A C 1
ATOM 1331 O O . ASP A 1 171 ? 6.751 -7.055 18.784 1.00 80.00 171 ASP A O 1
ATOM 1335 N N . LEU A 1 172 ? 6.266 -5.120 19.824 1.00 77.12 172 LEU A N 1
ATOM 1336 C CA . LEU A 1 172 ? 6.196 -4.264 18.628 1.00 77.12 172 LEU A CA 1
ATOM 1337 C C . LEU A 1 172 ? 7.498 -4.226 17.800 1.00 77.12 172 LEU A C 1
ATOM 1339 O O . LEU A 1 172 ? 7.500 -3.703 16.691 1.00 77.12 172 LEU A O 1
ATOM 1343 N N . GLY A 1 173 ? 8.603 -4.781 18.314 1.00 77.38 173 GLY A N 1
ATOM 1344 C CA . GLY A 1 173 ? 9.847 -4.983 17.561 1.00 77.38 173 GLY A CA 1
ATOM 1345 C C . GLY A 1 173 ? 9.929 -6.322 16.815 1.00 77.38 173 GLY A C 1
ATOM 1346 O O . GLY A 1 173 ? 10.844 -6.523 16.019 1.00 77.38 173 GLY A O 1
ATOM 1347 N N . TYR A 1 174 ? 9.003 -7.248 17.070 1.00 83.94 174 TYR A N 1
ATOM 1348 C CA . TYR A 1 174 ? 9.004 -8.600 16.500 1.00 83.94 174 TYR A CA 1
ATOM 1349 C C . TYR A 1 174 ? 7.650 -9.030 15.926 1.00 83.94 174 TYR A C 1
ATOM 1351 O O . TYR A 1 174 ? 7.611 -10.006 15.174 1.00 83.94 174 TYR A O 1
ATOM 1359 N N . GLN A 1 175 ? 6.569 -8.325 16.256 1.00 85.81 175 GLN A N 1
ATOM 1360 C CA . GLN A 1 175 ? 5.216 -8.564 15.763 1.00 85.81 175 GLN A CA 1
ATOM 1361 C C . GLN A 1 175 ? 4.751 -7.397 14.898 1.00 85.81 175 GLN A C 1
ATOM 1363 O O . GLN A 1 175 ? 4.956 -6.241 15.256 1.00 85.81 175 GLN A O 1
ATOM 1368 N N . TRP A 1 176 ? 4.128 -7.704 13.758 1.00 86.50 176 TRP A N 1
ATOM 1369 C CA . TRP A 1 176 ? 3.797 -6.708 12.736 1.00 86.50 176 TRP A CA 1
ATOM 1370 C C . TRP A 1 176 ? 2.573 -7.166 11.956 1.00 86.50 176 TRP A C 1
ATOM 1372 O O . TRP A 1 176 ? 2.554 -8.306 11.491 1.00 86.50 176 TRP A O 1
ATOM 1382 N N . ILE A 1 177 ? 1.594 -6.287 11.745 1.00 89.12 177 ILE A N 1
ATOM 1383 C CA . ILE A 1 177 ? 0.542 -6.520 10.749 1.00 89.12 177 ILE A CA 1
ATOM 1384 C C . ILE A 1 177 ? 1.183 -6.323 9.371 1.00 89.12 177 ILE A C 1
ATOM 1386 O O . ILE A 1 177 ? 1.761 -5.271 9.110 1.00 89.12 177 ILE A O 1
ATOM 1390 N N . THR A 1 178 ? 1.122 -7.332 8.501 1.00 85.69 178 THR A N 1
ATOM 1391 C CA . THR A 1 178 ? 1.788 -7.294 7.182 1.00 85.69 178 THR A CA 1
ATOM 1392 C C . THR A 1 178 ? 0.820 -7.230 6.013 1.00 85.69 178 THR A C 1
ATOM 1394 O O . THR A 1 178 ? 1.226 -6.904 4.899 1.00 85.69 178 THR A O 1
ATOM 1397 N N . GLY A 1 179 ? -0.452 -7.546 6.247 1.00 87.00 179 GLY A N 1
ATOM 1398 C CA . GLY A 1 179 ? -1.477 -7.480 5.220 1.00 87.00 179 GLY A CA 1
ATOM 1399 C C . GLY A 1 179 ? -2.877 -7.541 5.807 1.00 87.00 179 GLY A C 1
ATOM 1400 O O . GLY A 1 179 ? -3.131 -8.270 6.767 1.00 87.00 179 GLY A O 1
ATOM 1401 N N . VAL A 1 180 ? -3.777 -6.780 5.193 1.00 90.88 180 VAL A N 1
ATOM 1402 C CA . VAL A 1 180 ? -5.204 -6.726 5.513 1.00 90.88 180 VAL A CA 1
ATOM 1403 C C . VAL A 1 180 ? -6.011 -6.696 4.220 1.00 90.88 180 VAL A C 1
ATOM 1405 O O . VAL A 1 180 ? -5.556 -6.179 3.202 1.00 90.88 180 VAL A O 1
ATOM 1408 N N . THR A 1 181 ? -7.199 -7.282 4.241 1.00 90.38 181 THR A N 1
ATOM 1409 C CA . THR A 1 181 ? -8.142 -7.260 3.121 1.00 90.38 181 THR A CA 1
ATOM 1410 C C . THR A 1 181 ? -9.564 -7.373 3.654 1.00 90.38 181 THR A C 1
ATOM 1412 O O . THR A 1 181 ? -9.771 -7.891 4.752 1.00 90.38 181 THR A O 1
ATOM 1415 N N . ARG A 1 182 ? -10.553 -6.894 2.901 1.00 91.00 182 ARG A N 1
ATOM 1416 C CA . ARG A 1 182 ? -11.957 -7.114 3.241 1.00 91.00 182 ARG A CA 1
ATOM 1417 C C . ARG A 1 182 ? -12.389 -8.477 2.711 1.00 91.00 182 ARG A C 1
ATOM 1419 O O . ARG A 1 182 ? -12.273 -8.757 1.520 1.00 91.00 182 ARG A O 1
ATOM 1426 N N . ASP A 1 183 ? -12.877 -9.335 3.597 1.00 90.44 183 ASP A N 1
ATOM 1427 C CA . ASP A 1 183 ? -13.451 -10.614 3.206 1.00 90.44 183 ASP A CA 1
ATOM 1428 C C . ASP A 1 183 ? -14.791 -10.389 2.494 1.00 90.44 183 ASP A C 1
ATOM 1430 O O . ASP A 1 183 ? -15.723 -9.818 3.055 1.00 90.44 183 ASP A O 1
ATOM 1434 N N . SER A 1 184 ? -14.895 -10.854 1.248 1.00 86.88 184 SER A N 1
ATOM 1435 C CA . SER A 1 184 ? -16.078 -10.623 0.406 1.00 86.88 184 SER A CA 1
ATOM 1436 C C . SER A 1 184 ? -17.363 -11.282 0.925 1.00 86.88 184 SER A C 1
ATOM 1438 O O . SER A 1 184 ? -18.452 -10.835 0.573 1.00 86.88 184 SER A O 1
ATOM 1440 N N . ALA A 1 185 ? -17.260 -12.338 1.742 1.00 89.19 185 ALA A N 1
ATOM 1441 C CA . ALA A 1 185 ? -18.423 -13.071 2.238 1.00 89.19 185 ALA A CA 1
ATOM 1442 C C . ALA A 1 185 ? -19.012 -12.438 3.506 1.00 89.19 185 ALA A C 1
ATOM 1444 O O . ALA A 1 185 ? -20.229 -12.317 3.633 1.00 89.19 185 ALA A O 1
ATOM 1445 N N . SER A 1 186 ? -18.154 -12.047 4.449 1.00 88.94 186 SER A N 1
ATOM 1446 C CA . SER A 1 186 ? -18.557 -11.451 5.729 1.00 88.94 186 SER A CA 1
ATOM 1447 C C . SER A 1 186 ? -18.579 -9.924 5.720 1.00 88.94 186 SER A C 1
ATOM 1449 O O . SER A 1 186 ? -19.215 -9.322 6.581 1.00 88.94 186 SER A O 1
ATOM 1451 N N . GLY A 1 187 ? -17.868 -9.291 4.786 1.00 90.88 187 GLY A N 1
ATOM 1452 C CA . GLY A 1 187 ? -17.636 -7.850 4.769 1.00 90.88 187 GLY A CA 1
ATOM 1453 C C . GLY A 1 187 ? -16.669 -7.366 5.853 1.00 90.88 187 GLY A C 1
ATOM 1454 O O . GLY A 1 187 ? -16.404 -6.167 5.916 1.00 90.88 187 GLY A O 1
ATOM 1455 N N . HIS A 1 188 ? -16.130 -8.248 6.698 1.00 95.50 188 HIS A N 1
ATOM 1456 C CA . HIS A 1 188 ? -15.175 -7.881 7.741 1.00 95.50 188 HIS A CA 1
ATOM 1457 C C . HIS A 1 188 ? -13.756 -7.769 7.195 1.00 95.50 188 HIS A C 1
ATOM 1459 O O . HIS A 1 188 ? -13.391 -8.410 6.210 1.00 95.50 188 HIS A O 1
ATOM 1465 N N . ILE A 1 189 ? -12.932 -6.972 7.868 1.00 96.06 189 ILE A N 1
ATOM 1466 C CA . ILE A 1 189 ? -11.503 -6.926 7.576 1.00 96.06 189 ILE A CA 1
ATOM 1467 C C . ILE A 1 189 ? -10.835 -8.150 8.205 1.00 96.06 189 ILE A C 1
ATOM 1469 O O . ILE A 1 189 ? -10.972 -8.406 9.401 1.00 96.06 189 ILE A O 1
ATOM 1473 N N . VAL A 1 190 ? -10.089 -8.888 7.390 1.00 95.75 190 VAL A N 1
ATOM 1474 C CA . VAL A 1 190 ? -9.224 -9.989 7.815 1.00 95.75 190 VAL A CA 1
ATOM 1475 C C . VAL A 1 190 ? -7.770 -9.625 7.559 1.00 95.75 190 VAL A C 1
ATOM 1477 O O . VAL A 1 190 ? -7.453 -8.890 6.621 1.00 95.75 190 VAL A O 1
ATOM 1480 N N . GLY A 1 191 ? -6.867 -10.139 8.384 1.00 92.88 191 GLY A N 1
ATOM 1481 C CA . GLY A 1 191 ? -5.453 -9.820 8.283 1.00 92.88 191 GLY A CA 1
ATOM 1482 C C . GLY A 1 191 ? -4.543 -10.933 8.763 1.00 92.88 191 GLY A C 1
ATOM 1483 O O . GLY A 1 191 ? -4.978 -11.970 9.262 1.00 92.88 191 GLY A O 1
ATOM 1484 N N . HIS A 1 192 ? -3.254 -10.713 8.556 1.00 92.38 192 HIS A N 1
ATOM 1485 C CA . HIS A 1 192 ? -2.185 -11.573 9.043 1.00 92.38 192 HIS A CA 1
ATOM 1486 C C . HIS A 1 192 ? -0.933 -10.738 9.308 1.00 92.38 192 HIS A C 1
ATOM 1488 O O . HIS A 1 192 ? -0.838 -9.561 8.935 1.00 92.38 192 HIS A O 1
ATOM 1494 N N . GLY A 1 193 ? 0.041 -11.362 9.960 1.00 89.44 193 GLY A N 1
ATOM 1495 C CA . GLY A 1 193 ? 1.261 -10.685 10.339 1.00 89.44 193 GLY A CA 1
ATOM 1496 C C . GLY A 1 193 ? 2.430 -11.615 10.588 1.00 89.44 193 GLY A C 1
ATOM 1497 O O . GLY A 1 193 ? 2.310 -12.839 10.604 1.00 89.44 193 GLY A O 1
ATOM 1498 N N . ILE A 1 194 ? 3.585 -11.011 10.828 1.00 87.94 194 ILE A N 1
ATOM 1499 C CA . ILE A 1 194 ? 4.745 -11.731 11.340 1.00 87.94 194 ILE A CA 1
ATOM 1500 C C . ILE A 1 194 ? 4.506 -11.978 12.826 1.00 87.94 194 ILE A C 1
ATOM 1502 O O . ILE A 1 194 ? 4.298 -11.029 13.581 1.00 87.94 194 ILE A O 1
ATOM 1506 N N . ARG A 1 195 ? 4.569 -13.255 13.233 1.00 87.62 195 ARG A N 1
ATOM 1507 C CA . ARG A 1 195 ? 4.331 -13.704 14.619 1.00 87.62 195 ARG A CA 1
ATOM 1508 C C . ARG A 1 195 ? 2.961 -13.282 15.173 1.00 87.62 195 ARG A C 1
ATOM 1510 O O . ARG A 1 195 ? 2.810 -13.138 16.381 1.00 87.62 195 ARG A O 1
ATOM 1517 N N . LEU A 1 196 ? 1.989 -13.110 14.282 1.00 89.44 196 LEU A N 1
ATOM 1518 C CA . LEU A 1 196 ? 0.583 -12.898 14.594 1.00 89.44 196 LEU A CA 1
ATOM 1519 C C . LEU A 1 196 ? -0.211 -14.020 13.931 1.00 89.44 196 LEU A C 1
ATOM 1521 O O . LEU A 1 196 ? 0.020 -14.312 12.753 1.00 89.44 196 LEU A O 1
ATOM 1525 N N . ASP A 1 197 ? -1.142 -14.623 14.664 1.00 90.94 197 ASP A N 1
ATOM 1526 C CA . ASP A 1 197 ? -2.117 -15.519 14.048 1.00 90.94 197 ASP A CA 1
ATOM 1527 C C . ASP A 1 197 ? -2.984 -14.723 13.059 1.00 90.94 197 ASP A C 1
ATOM 1529 O O . ASP A 1 197 ? -3.247 -13.535 13.289 1.00 90.94 197 ASP A O 1
ATOM 1533 N N . PRO A 1 198 ? -3.439 -15.340 11.956 1.00 94.50 198 PRO A N 1
ATOM 1534 C CA . PRO A 1 198 ? -4.463 -14.744 11.114 1.00 94.50 198 PRO A CA 1
ATOM 1535 C C . PRO A 1 198 ? -5.680 -14.324 11.950 1.00 94.50 198 PRO A C 1
ATOM 1537 O O . PRO A 1 198 ? -6.068 -15.008 12.898 1.00 94.50 198 PRO A O 1
ATOM 1540 N N . PHE A 1 199 ? -6.280 -13.184 11.619 1.00 95.38 199 PHE A N 1
ATOM 1541 C CA . PHE A 1 199 ? -7.338 -12.586 12.431 1.00 95.38 199 PHE A CA 1
ATOM 1542 C C . PHE A 1 199 ? -8.470 -12.015 11.579 1.00 95.38 199 PHE A C 1
ATOM 1544 O O . PHE A 1 199 ? -8.271 -11.602 10.438 1.00 95.38 199 PHE A O 1
ATOM 1551 N N . GLU A 1 200 ? -9.661 -11.959 12.169 1.00 96.94 200 GLU A N 1
ATOM 1552 C CA . GLU A 1 200 ? -10.839 -11.250 11.666 1.00 96.94 200 GLU A CA 1
ATOM 1553 C C . GLU A 1 200 ? -11.192 -10.139 12.658 1.00 96.94 200 GLU A C 1
ATOM 1555 O O . GLU A 1 200 ? -11.270 -10.386 13.867 1.00 96.94 200 GLU A O 1
ATOM 1560 N N . LEU A 1 201 ? -11.405 -8.922 12.162 1.00 97.69 201 LEU A N 1
ATOM 1561 C CA . LEU A 1 201 ? -11.827 -7.785 12.975 1.00 97.69 201 LEU A CA 1
ATOM 1562 C C . LEU A 1 201 ? -13.342 -7.796 13.215 1.00 97.69 201 LEU A C 1
ATOM 1564 O O . LEU A 1 201 ? -14.112 -8.427 12.489 1.00 97.69 201 LEU A O 1
ATOM 1568 N N . ASP A 1 202 ? -13.771 -7.126 14.280 1.00 96.56 202 ASP A N 1
ATOM 1569 C CA . ASP A 1 202 ? -15.188 -6.914 14.564 1.00 96.56 202 ASP A CA 1
ATOM 1570 C C . ASP A 1 202 ? -15.796 -5.802 13.689 1.00 96.56 202 ASP A C 1
ATOM 1572 O O . ASP A 1 202 ? -15.128 -5.191 12.856 1.00 96.56 202 ASP A O 1
ATOM 1576 N N . ALA A 1 203 ? -17.086 -5.521 13.888 1.00 95.31 203 ALA A N 1
ATOM 1577 C CA . ALA A 1 203 ? -17.815 -4.525 13.104 1.00 95.31 203 ALA A CA 1
ATOM 1578 C C . ALA A 1 203 ? -17.285 -3.085 13.264 1.00 95.31 203 ALA A C 1
ATOM 1580 O O . ALA A 1 203 ? -17.631 -2.222 12.462 1.00 95.31 203 ALA A O 1
ATOM 1581 N N . THR A 1 204 ? -16.468 -2.811 14.288 1.00 95.75 204 THR A N 1
ATOM 1582 C CA . THR A 1 204 ? -15.830 -1.501 14.482 1.00 95.75 204 THR A CA 1
ATOM 1583 C C . THR A 1 204 ? -14.524 -1.368 13.702 1.00 95.75 204 THR A C 1
ATOM 1585 O O . THR A 1 204 ? -14.005 -0.265 13.573 1.00 95.75 204 THR A O 1
ATOM 1588 N N . ASN A 1 205 ? -13.983 -2.477 13.181 1.00 97.00 205 ASN A N 1
ATOM 1589 C CA . ASN A 1 205 ? -12.668 -2.570 12.544 1.00 97.00 205 ASN A CA 1
ATOM 1590 C C . ASN A 1 205 ? -11.484 -2.173 13.453 1.00 97.00 205 ASN A C 1
ATOM 1592 O O . ASN A 1 205 ? -10.371 -1.998 12.955 1.00 97.00 205 ASN A O 1
ATOM 1596 N N . THR A 1 206 ? -11.678 -2.044 14.773 1.00 95.38 206 THR A N 1
ATOM 1597 C CA . THR A 1 206 ? -10.607 -1.652 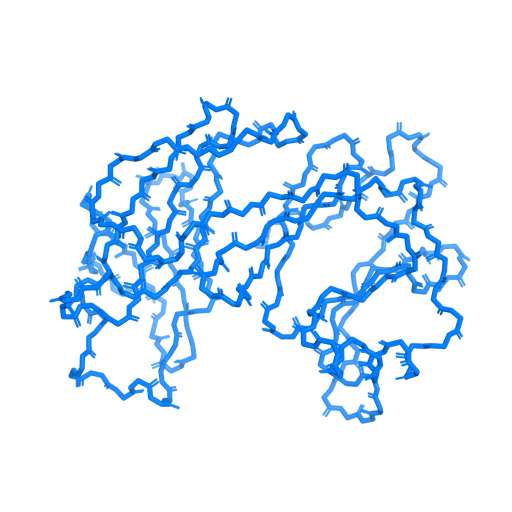15.712 1.00 95.38 206 THR A CA 1
ATOM 1598 C C . THR A 1 206 ? -10.135 -2.785 16.622 1.00 95.38 206 THR A C 1
ATOM 1600 O O . THR A 1 206 ? -9.085 -2.659 17.258 1.00 95.38 206 THR A O 1
ATOM 1603 N N . ARG A 1 207 ? -10.868 -3.907 16.695 1.00 95.62 207 ARG A N 1
ATOM 1604 C CA . ARG A 1 207 ? -10.574 -5.051 17.578 1.00 95.62 207 ARG A CA 1
ATOM 1605 C C . ARG A 1 207 ? -10.709 -6.387 16.864 1.00 95.62 207 ARG A C 1
ATOM 1607 O O . ARG A 1 207 ? -11.487 -6.524 15.926 1.00 95.62 207 ARG A O 1
ATOM 1614 N N . ILE A 1 208 ? -9.976 -7.388 17.354 1.00 95.69 208 ILE A N 1
ATOM 1615 C CA . ILE A 1 208 ? -10.108 -8.774 16.896 1.00 95.69 208 ILE A CA 1
ATOM 1616 C C . ILE A 1 208 ? -11.453 -9.335 17.366 1.00 95.69 208 ILE A C 1
ATOM 1618 O O . ILE A 1 208 ? -11.733 -9.384 18.563 1.00 95.69 208 ILE A O 1
ATOM 1622 N N . LYS A 1 209 ? -12.251 -9.822 16.415 1.00 95.62 209 LYS A N 1
ATOM 1623 C CA . LYS A 1 209 ? -13.436 -10.645 16.667 1.00 95.62 209 LYS A CA 1
ATOM 1624 C C . LYS A 1 209 ? -13.050 -12.092 16.960 1.00 95.62 209 LYS A C 1
ATOM 1626 O O . LYS A 1 209 ? -13.606 -12.697 17.874 1.00 95.62 209 LYS A O 1
ATOM 1631 N N . ARG A 1 210 ? -12.130 -12.656 16.169 1.00 93.31 210 ARG A N 1
ATOM 1632 C CA . ARG A 1 210 ? -11.563 -14.003 16.355 1.00 93.31 210 ARG A CA 1
ATOM 1633 C C . ARG A 1 210 ? -10.240 -14.174 15.608 1.00 93.31 210 ARG A C 1
ATOM 1635 O O . ARG A 1 210 ? -10.024 -13.521 14.588 1.00 93.31 210 ARG A O 1
ATOM 1642 N N . SER A 1 211 ? -9.411 -15.097 16.085 1.00 90.94 211 SER A N 1
ATOM 1643 C CA . SER A 1 211 ? -8.318 -15.675 15.294 1.00 90.94 211 SER A CA 1
ATOM 1644 C C . SER A 1 211 ? -8.875 -16.697 14.293 1.00 90.94 211 SER A C 1
ATOM 1646 O O . SER A 1 211 ? -9.932 -17.289 14.550 1.00 90.94 211 SER A O 1
ATOM 1648 N N . LEU A 1 212 ? -8.194 -16.873 13.160 1.00 82.94 212 LEU A N 1
ATOM 1649 C CA . LEU A 1 212 ? -8.587 -17.756 12.053 1.00 82.94 212 LEU A CA 1
ATOM 1650 C C . LEU A 1 212 ? -7.686 -18.990 11.947 1.00 82.94 212 LEU A C 1
ATOM 1652 O O . LEU A 1 212 ? -6.469 -18.862 12.203 1.00 82.94 212 LEU A O 1
#

Sequence (212 aa):
MPRTTPVDPTGNRLFRWRFSGAKGPVSYLVLLEDQSSEAALYALAYVAWSLPATDGYLVSYFRANGFLTVEVHDVANLTAIDDLELAKGEAEKARHPVITRSRPMQVERLSDALEPGTHPAPRLEMCRDDEVLLLGDGPPGAKAAASIYSWRAHEGAVEVFPQEWFNNTLDLGYQWITGVTRDSASGHIVGHGIRLDPFELDATNTRIKRSL

pLDDT: mean 86.11, std 12.2, range [24.2, 97.69]

Radius of gyration: 17.6 Å; chains: 1; bounding box: 41×32×52 Å

Foldseek 3Di:
DPPPWQQALVNPWGWDWDAPDCDDLLHQKTFIATPVVRFTQKIFHLQKDWDDWPRQKIWMWGDDDQWTKIFIDRNVQGDGDPDSSVQVVVCVVVVHRIGHPDHTPDMFIDGLQDDAFKDFAAADPRHPDQWDWDKGAAHPPAQAGIWIWTDRRHVRMIGIARQNVHGPVDPVVQKDWRDWDQDPPPRWIWTDIGVGATFTADPSNRYTPDGD